Protein AF-A0A8B7Q971-F1 (afdb_monomer)

Mean predicted aligned error: 17.29 Å

Organism: Hipposideros armiger (NCBI:txid186990)

InterPro domains:
  IPR016095 Large ribosomal subunit protein uL1, 3-layer alpha/beta-sandwich domain [G3DSA:3.40.50.790] (151-232)
  IPR023674 Ribosomal protein uL1-like [SSF56808] (83-263)

Solvent-accessible surface area (backbone atoms only — not comparable to full-atom values): 18160 Å² total; per-residue (Å²): 142,80,89,81,81,83,83,82,81,81,83,79,82,80,78,88,72,90,72,87,76,86,74,94,67,92,71,81,90,67,82,87,71,82,78,78,78,71,83,79,79,83,74,84,84,79,84,85,83,84,91,82,85,91,80,91,75,92,74,80,77,67,66,67,67,56,56,53,59,54,55,75,68,57,75,74,69,48,87,72,80,76,93,53,98,79,69,66,74,86,40,36,72,83,84,84,69,56,71,69,59,45,52,53,48,53,53,51,46,36,64,75,69,70,51,66,59,74,40,73,40,71,44,67,42,58,60,90,67,84,50,85,73,93,52,76,70,79,61,74,67,85,88,83,82,59,90,61,72,74,91,87,66,84,76,40,31,32,39,35,37,83,50,74,68,57,34,54,54,39,47,75,72,64,39,71,39,62,35,42,71,74,51,53,52,38,45,74,71,63,77,50,85,59,77,44,52,46,67,43,80,87,43,49,76,78,46,54,80,48,45,78,78,43,56,88,61,44,70,62,99,68,69,76,48,95,67,62,67,46,77,43,77,53,39,43,60,71,52,54,69,67,51,42,50,52,24,47,49,52,52,53,52,56,57,58,69,72,55,61,92,88,60,77,89,84,64,78,120

pLDDT: mean 71.3, std 23.86, range [23.83, 95.25]

Nearest PDB structures (foldseek):
  7qi6-assembly1_z  TM=7.262E-01  e=1.073E-25  Homo sapiens
  8oiq-assembly1_Bj  TM=7.138E-01  e=1.561E-14  Sus scrofa
  8oir-assembly1_Bj  TM=7.128E-01  e=9.166E-14  Homo sapiens
  7p7t-assembly1_F  TM=8.093E-01  e=1.604E-09  Enterococcus faecalis
  3qoy-assembly1_A  TM=5.091E-01  e=3.138E-11  Aquifex aeolicus

Radius of gyration: 31.17 Å; Cα contacts (8 Å, |Δi|>4): 209; chains: 1; bounding box: 75×83×80 Å

Secondary structure (DSSP, 8-state):
------------------------------------------PPPPPPPP------------THHHHHHHHTT-PPPPPS--SSSS--TTTSPPPPPPHHHHHHHHHHHHHHTT--TTPEEEEEEE-----SSS-PPPPP------SS--TT----EEEE-S-HHHHHHHHHTT-SEEESHHHHHHHHTTS---SEEEE-TTTTTTTGGGHHHHGGGS--S-------EEEEEEEETTS-HHHHHHHHHHHHHHHHHT--TTS-PPPP-

Sequence (269 aa):
MVNMAAAVRCLGRVVIQHQRHSLSKITPFYPCSVCVQVPSRHFAAATKPAKRTKRDAKEKVSDEKKDDIEKIKSYPVMEGEPEDDVYLKRLYPRQIYEVEKAIHLLKKFQVLDFTNPKQGVYLDLTLDMVLGKKKKVEPFASVLSFPYPFASEINKVAVFTGNASEIKIAEENGAAFAGGTNLVQKILDDEIQPDFYVAVPEIMPELNPLKKKLKKRFPKLTRSKEEFFLETKIATLDMSSDQIAANLQAVISEVCRHRPLNLGKWFAG

Foldseek 3Di:
DDDDDDDDDDPDDDDPDPDPDDDDDDDDPDPDDPPPPDDDDDDDDDDDDDDDDDDDDDDDPPPVVVVVVVVVPDQAQDPDDDPDPDDDPVNHDDDDDDLLVVLVVVLVVCVVVVHDQQDFDK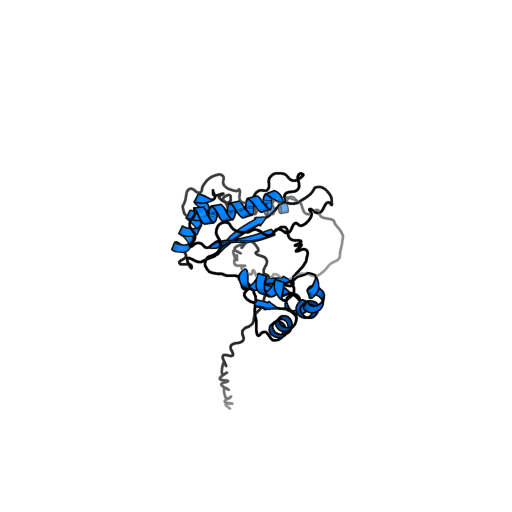AKFFFPPDDDPDDDQFFDDDDFDAPDDAPPDDFAEEEADPDPVVQVVCVVVPHNHYYHLVVLVCVVVVVDDGPAYHYDPVRVVSNVVCCVVCVLRDDDPDNGDSDSIDIDGQYTNNDDSVSSVRSVVRVVVVVVVSDDPPDDDGDGD

Structure (mmCIF, N/CA/C/O backbone):
data_AF-A0A8B7Q971-F1
#
_entry.id   AF-A0A8B7Q971-F1
#
loop_
_atom_site.group_PDB
_atom_site.id
_atom_site.type_symbol
_atom_site.label_atom_id
_atom_site.label_alt_id
_atom_site.label_comp_id
_atom_site.label_asym_id
_atom_site.label_entity_id
_atom_site.label_seq_id
_atom_site.pdbx_PDB_ins_code
_atom_site.Cartn_x
_atom_site.Cartn_y
_atom_site.Cartn_z
_atom_site.occupancy
_atom_site.B_iso_or_equiv
_atom_site.auth_seq_id
_atom_site.auth_comp_id
_atom_site.auth_asym_id
_atom_site.auth_atom_id
_atom_site.pdbx_PDB_model_num
ATOM 1 N N . MET A 1 1 ? -50.712 -39.451 -55.020 1.00 42.47 1 MET A N 1
ATOM 2 C CA . MET A 1 1 ? -49.384 -39.576 -54.380 1.00 42.47 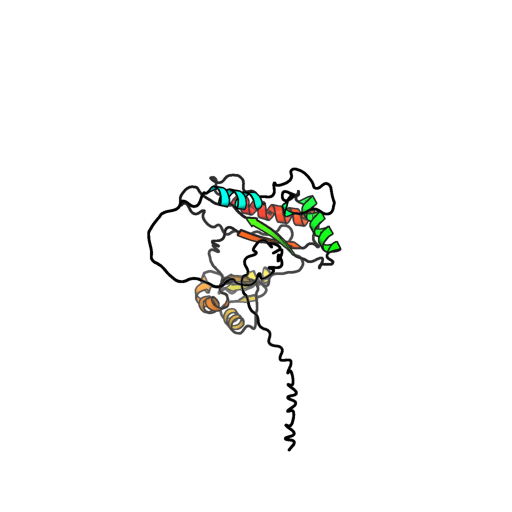1 MET A CA 1
ATOM 3 C C . MET A 1 1 ? -48.648 -38.260 -54.528 1.00 42.47 1 MET A C 1
ATOM 5 O O . MET A 1 1 ? -48.130 -38.048 -55.604 1.00 42.47 1 MET A O 1
ATOM 9 N N . VAL A 1 2 ? -48.644 -37.404 -53.502 1.00 31.98 2 VAL A N 1
ATOM 10 C CA . VAL A 1 2 ? -47.527 -36.524 -53.093 1.00 31.98 2 VAL A CA 1
ATOM 11 C C . VAL A 1 2 ? -47.909 -36.035 -51.687 1.00 31.98 2 VAL A C 1
ATOM 13 O O . VAL A 1 2 ? -48.833 -35.242 -51.544 1.00 31.98 2 VAL A O 1
ATOM 16 N N . ASN A 1 3 ? -47.253 -36.550 -50.645 1.00 29.94 3 ASN A N 1
ATOM 17 C CA . ASN A 1 3 ? -47.344 -35.980 -49.299 1.00 29.94 3 ASN A CA 1
ATOM 18 C C . ASN A 1 3 ? -46.397 -34.778 -49.242 1.00 29.94 3 ASN A C 1
ATOM 20 O O . ASN A 1 3 ? -45.181 -34.946 -49.305 1.00 29.94 3 ASN A O 1
ATOM 24 N N . MET A 1 4 ? -46.954 -33.572 -49.148 1.00 29.05 4 MET A N 1
ATOM 25 C CA . MET A 1 4 ? -46.201 -32.332 -48.978 1.00 29.05 4 MET A CA 1
ATOM 26 C C . MET A 1 4 ? -46.081 -32.051 -47.476 1.00 29.05 4 MET A C 1
ATOM 28 O O . MET A 1 4 ? -47.027 -31.597 -46.837 1.00 29.05 4 MET A O 1
ATOM 32 N N . ALA A 1 5 ? -44.937 -32.404 -46.891 1.00 34.78 5 ALA A N 1
ATOM 33 C CA . ALA A 1 5 ? -44.639 -32.129 -45.490 1.00 34.78 5 ALA A CA 1
ATOM 34 C C . ALA A 1 5 ? -44.275 -30.646 -45.311 1.00 34.78 5 ALA A C 1
ATOM 36 O O . ALA A 1 5 ? -43.368 -30.129 -45.965 1.00 34.78 5 ALA A O 1
ATOM 37 N N . ALA A 1 6 ? -45.002 -29.965 -44.427 1.00 35.00 6 ALA A N 1
ATOM 38 C CA . ALA A 1 6 ? -44.789 -28.569 -44.077 1.00 35.00 6 ALA A CA 1
ATOM 39 C C . ALA A 1 6 ? -43.489 -28.392 -43.273 1.00 35.00 6 ALA A C 1
ATOM 41 O O . ALA A 1 6 ? -43.297 -29.004 -42.223 1.00 35.00 6 ALA A O 1
ATOM 42 N N . ALA A 1 7 ? -42.603 -27.522 -43.758 1.00 33.09 7 ALA A N 1
ATOM 43 C CA . ALA A 1 7 ? -41.397 -27.107 -43.054 1.00 33.09 7 ALA A CA 1
ATOM 44 C C . ALA A 1 7 ? -41.756 -26.100 -41.947 1.00 33.09 7 ALA A C 1
ATOM 46 O O . ALA A 1 7 ? -42.104 -24.949 -42.218 1.00 33.09 7 ALA A O 1
ATOM 47 N N . VAL A 1 8 ? -41.662 -26.529 -40.689 1.00 33.38 8 VAL A N 1
ATOM 48 C CA . VAL A 1 8 ? -41.812 -25.659 -39.516 1.00 33.38 8 VAL A CA 1
ATOM 49 C C . VAL A 1 8 ? -40.555 -24.794 -39.378 1.00 33.38 8 VAL A C 1
ATOM 51 O O . VAL A 1 8 ? -39.475 -25.279 -39.049 1.00 33.38 8 VAL A O 1
ATOM 54 N N . ARG A 1 9 ? -40.697 -23.490 -39.639 1.00 34.00 9 ARG A N 1
ATOM 55 C CA . ARG A 1 9 ? -39.702 -22.463 -39.303 1.00 34.00 9 ARG A CA 1
ATOM 56 C C . ARG A 1 9 ? -39.816 -22.122 -37.817 1.00 34.00 9 ARG A C 1
ATOM 58 O O . ARG A 1 9 ? -40.703 -21.369 -37.429 1.00 34.00 9 ARG A O 1
ATOM 65 N N . CYS A 1 10 ? -38.892 -22.611 -36.997 1.00 33.12 10 CYS A N 1
ATOM 66 C CA . CYS A 1 10 ? -38.690 -22.074 -35.652 1.00 33.12 10 CYS A CA 1
ATOM 67 C C . CYS A 1 10 ? -37.719 -20.887 -35.722 1.00 33.12 10 CYS A C 1
ATOM 69 O O . CYS A 1 10 ? -36.503 -21.058 -35.731 1.00 33.12 10 CYS A O 1
ATOM 71 N N . LEU A 1 11 ? -38.268 -19.671 -35.777 1.00 37.66 11 LEU A N 1
ATOM 72 C CA . LEU A 1 11 ? -37.542 -18.438 -35.472 1.00 37.66 11 LEU A CA 1
ATOM 73 C C . LEU A 1 11 ? -37.336 -18.363 -33.953 1.00 37.66 11 LEU A C 1
ATOM 75 O O . LEU A 1 11 ? -38.225 -17.947 -33.211 1.00 37.66 11 LEU A O 1
ATOM 79 N N . GLY A 1 12 ? -36.166 -18.794 -33.485 1.00 29.36 12 GLY A N 1
ATOM 80 C CA . GLY A 1 12 ? -35.745 -18.602 -32.100 1.00 29.36 12 GLY A CA 1
ATOM 81 C C . GLY A 1 12 ? -35.313 -17.156 -31.867 1.00 29.36 12 GLY A C 1
ATOM 82 O O . GLY A 1 12 ? -34.247 -16.746 -32.319 1.00 29.36 12 GLY A O 1
ATOM 83 N N . ARG A 1 13 ? -36.139 -16.383 -31.154 1.00 34.66 13 ARG A N 1
ATOM 84 C CA . ARG A 1 13 ? -35.765 -15.081 -30.585 1.00 34.66 13 ARG A CA 1
ATOM 85 C C . ARG A 1 13 ? -34.611 -15.275 -29.597 1.00 34.66 13 ARG A C 1
ATOM 87 O O . ARG A 1 13 ? -34.791 -15.923 -28.570 1.00 34.66 13 ARG A O 1
ATOM 94 N N . VAL A 1 14 ? -33.454 -14.679 -29.873 1.00 31.47 14 VAL A N 1
ATOM 95 C CA . VAL A 1 14 ? -32.376 -14.542 -28.885 1.00 31.47 14 VAL A CA 1
ATOM 96 C C . VAL A 1 14 ? -32.679 -13.311 -28.034 1.00 31.47 14 VAL A C 1
ATOM 98 O O . VAL A 1 14 ? -32.553 -12.176 -28.485 1.00 31.47 14 VAL A O 1
ATOM 101 N N . VAL A 1 15 ? -33.125 -13.547 -26.802 1.00 33.38 15 VAL A N 1
ATOM 102 C CA . VAL A 1 15 ? -33.186 -12.534 -25.744 1.00 33.38 15 VAL A CA 1
ATOM 103 C C . VAL A 1 15 ? -31.761 -12.341 -25.228 1.00 33.38 15 VAL A C 1
ATOM 105 O O . VAL A 1 15 ? -31.177 -13.261 -24.659 1.00 33.38 15 VAL A O 1
ATOM 108 N N . ILE A 1 16 ? -31.184 -11.156 -25.436 1.00 36.66 16 ILE A N 1
ATOM 109 C CA . ILE A 1 16 ? -29.908 -10.769 -24.823 1.00 36.66 16 ILE A CA 1
ATOM 110 C C . ILE A 1 16 ? -30.194 -10.446 -23.355 1.00 36.66 16 ILE A C 1
ATOM 112 O O . ILE A 1 16 ? -30.542 -9.323 -22.997 1.00 36.66 16 ILE A O 1
ATOM 116 N N . GLN A 1 17 ? -30.085 -11.458 -22.499 1.00 32.94 17 GLN A N 1
ATOM 117 C CA . GLN A 1 17 ? -30.053 -11.276 -21.055 1.00 32.94 17 GLN A CA 1
ATOM 118 C C . GLN A 1 17 ? -28.588 -11.131 -20.636 1.00 32.94 17 GLN A C 1
ATOM 120 O O . GLN A 1 17 ? -27.822 -12.093 -20.650 1.00 32.94 17 GLN A O 1
ATOM 125 N N . HIS A 1 18 ? -28.190 -9.910 -20.274 1.00 36.53 18 HIS A N 1
ATOM 126 C CA . HIS A 1 18 ? -26.915 -9.634 -19.616 1.00 36.53 18 HIS A CA 1
ATOM 127 C C . HIS A 1 18 ? -26.865 -10.354 -18.258 1.00 36.53 18 HIS A C 1
ATOM 129 O O . HIS A 1 18 ? -27.254 -9.802 -17.230 1.00 36.53 18 HIS A O 1
ATOM 135 N N . GLN A 1 19 ? -26.367 -11.590 -18.241 1.00 31.34 19 GLN A N 1
ATOM 136 C CA . GLN A 1 19 ? -25.902 -12.243 -17.023 1.00 31.34 19 GLN A CA 1
ATOM 137 C C . GLN A 1 19 ? -24.401 -11.991 -16.865 1.00 31.34 19 GLN A C 1
ATOM 139 O O . GLN A 1 19 ? -23.568 -12.554 -17.573 1.00 31.34 19 GLN A O 1
ATOM 144 N N . ARG A 1 20 ? -24.062 -11.128 -15.902 1.00 36.56 20 ARG A N 1
ATOM 145 C CA . ARG A 1 20 ? -22.719 -11.040 -15.325 1.00 36.56 20 ARG A CA 1
ATOM 146 C C . ARG A 1 20 ? -22.441 -12.337 -14.568 1.00 36.56 20 ARG A C 1
ATOM 148 O O . ARG A 1 20 ? -22.818 -12.461 -13.407 1.00 36.56 20 ARG A O 1
ATOM 155 N N . HIS A 1 21 ? -21.771 -13.283 -15.214 1.00 32.59 21 HIS A N 1
ATOM 156 C CA . HIS A 1 21 ? -21.173 -14.419 -14.519 1.00 32.59 21 HIS A CA 1
ATOM 157 C C . HIS A 1 21 ? -19.766 -14.043 -14.081 1.00 32.59 21 HIS A C 1
ATOM 159 O O . HIS A 1 21 ? -18.822 -14.048 -14.868 1.00 32.59 21 HIS A O 1
ATOM 165 N N . SER A 1 22 ? -19.652 -13.687 -12.802 1.00 37.97 22 SER A N 1
ATOM 166 C CA . SER A 1 22 ? -18.383 -13.755 -12.099 1.00 37.97 22 SER A CA 1
ATOM 167 C C . SER A 1 22 ? -18.043 -15.240 -11.936 1.00 37.97 22 SER A C 1
ATOM 169 O O . SER A 1 22 ? -18.802 -16.020 -11.365 1.00 37.97 22 SER A O 1
ATOM 171 N N . LEU A 1 23 ? -16.915 -15.655 -12.501 1.00 35.97 23 LEU A N 1
ATOM 172 C CA . LEU A 1 23 ? -16.306 -16.941 -12.200 1.00 35.97 23 LEU A CA 1
ATOM 173 C C . LEU A 1 23 ? -14.833 -16.688 -11.921 1.00 35.97 23 LEU A C 1
ATOM 175 O O . LEU A 1 23 ? -13.990 -16.675 -12.814 1.00 35.97 23 LEU A O 1
ATOM 179 N N . SER A 1 24 ? -14.543 -16.487 -10.637 1.00 38.03 24 SER A N 1
ATOM 180 C CA . SER A 1 24 ? -13.220 -16.699 -10.079 1.00 38.03 24 SER A CA 1
ATOM 181 C C . SER A 1 24 ? -12.866 -18.175 -10.254 1.00 38.03 24 SER A C 1
ATOM 183 O O . SER A 1 24 ? -13.374 -19.040 -9.534 1.00 38.03 24 SER A O 1
ATOM 185 N N . LYS A 1 25 ? -11.995 -18.473 -11.211 1.00 31.00 25 LYS A N 1
ATOM 186 C CA . LYS A 1 25 ? -11.220 -19.709 -11.210 1.00 31.00 25 LYS A CA 1
ATOM 187 C C . LYS A 1 25 ? -9.759 -19.330 -11.357 1.00 31.00 25 LYS A C 1
ATOM 189 O O . LYS A 1 25 ? -9.343 -18.770 -12.360 1.00 31.00 25 LYS A O 1
ATOM 194 N N . ILE A 1 26 ? -9.029 -19.622 -10.292 1.00 31.44 26 ILE A N 1
ATOM 195 C CA . ILE A 1 26 ? -7.578 -19.631 -10.209 1.00 31.44 26 ILE A CA 1
ATOM 196 C C . ILE A 1 26 ? -7.069 -20.531 -11.340 1.00 31.44 26 ILE A C 1
ATOM 198 O O . ILE A 1 26 ? -7.230 -21.750 -11.288 1.00 31.44 26 ILE A O 1
ATOM 202 N N . THR A 1 27 ? -6.507 -19.931 -12.382 1.00 26.12 27 THR A N 1
ATOM 203 C CA . THR A 1 27 ? -5.681 -20.625 -13.371 1.00 26.12 27 THR A CA 1
ATOM 204 C C . THR A 1 27 ? -4.234 -20.584 -12.890 1.00 26.12 27 THR A C 1
ATOM 206 O O . THR A 1 27 ? -3.704 -19.487 -12.708 1.00 26.12 27 THR A O 1
ATOM 209 N N . PRO A 1 28 ? -3.563 -21.732 -12.699 1.00 32.78 28 PRO A N 1
ATOM 210 C CA . PRO A 1 28 ? -2.114 -21.749 -12.591 1.00 32.78 28 PRO A CA 1
ATOM 211 C C . PRO A 1 28 ? -1.554 -21.289 -13.938 1.00 32.78 28 PRO A C 1
ATOM 213 O O . PRO A 1 28 ? -1.939 -21.822 -14.981 1.00 32.78 28 PRO A O 1
ATOM 216 N N . PHE A 1 29 ? -0.655 -20.307 -13.930 1.00 28.62 29 PHE A N 1
ATOM 217 C CA . PHE A 1 29 ? 0.164 -19.999 -15.097 1.00 28.62 29 PHE A CA 1
ATOM 218 C C . PHE A 1 29 ? 1.070 -21.206 -15.385 1.00 28.62 29 PHE A C 1
ATOM 220 O O . PHE A 1 29 ? 2.139 -21.359 -14.802 1.00 28.62 29 PHE A O 1
ATOM 227 N N . TYR A 1 30 ? 0.614 -22.092 -16.270 1.00 34.09 30 TYR A N 1
ATOM 228 C CA . TYR A 1 30 ? 1.459 -23.080 -16.930 1.00 34.09 30 TYR A CA 1
ATOM 229 C C . TYR A 1 30 ? 2.271 -22.394 -18.040 1.00 34.09 30 TYR A C 1
ATOM 231 O O . TYR A 1 30 ? 1.782 -21.448 -18.668 1.00 34.09 30 TYR A O 1
ATOM 239 N N . PRO A 1 31 ? 3.499 -22.857 -18.331 1.00 35.69 31 PRO A N 1
ATOM 240 C CA . PRO A 1 31 ? 4.270 -22.337 -19.445 1.00 35.69 31 PRO A CA 1
ATOM 241 C C . PRO A 1 31 ? 3.540 -22.686 -20.742 1.00 35.69 31 PRO A C 1
ATOM 243 O O . PRO A 1 31 ? 3.205 -23.840 -20.994 1.00 35.69 31 PRO A O 1
ATOM 246 N N . CYS A 1 32 ? 3.295 -21.673 -21.568 1.00 28.64 32 CYS A N 1
ATOM 247 C CA . CYS A 1 32 ? 2.699 -21.829 -22.886 1.00 28.64 32 CYS A CA 1
ATOM 248 C C . CYS A 1 32 ? 3.621 -22.720 -23.744 1.00 28.64 32 CYS A C 1
ATOM 250 O O . CYS A 1 32 ? 4.657 -22.253 -24.237 1.00 28.64 32 CYS A O 1
ATOM 252 N N . SER A 1 33 ? 3.308 -24.013 -23.857 1.00 37.09 33 SER A N 1
ATOM 253 C CA . SER A 1 33 ? 3.834 -24.874 -24.908 1.00 37.09 33 SER A CA 1
ATOM 254 C C . SER A 1 33 ? 2.943 -24.676 -26.127 1.00 37.09 33 SER A C 1
ATOM 256 O O . SER A 1 33 ? 1.738 -24.922 -26.104 1.00 37.09 33 SER A O 1
ATOM 258 N N . VAL A 1 34 ? 3.536 -24.175 -27.205 1.00 32.66 34 VAL A N 1
ATOM 259 C CA . VAL A 1 34 ? 2.902 -24.204 -28.518 1.00 32.66 34 VAL A CA 1
ATOM 260 C C . VAL A 1 34 ? 2.749 -25.680 -28.873 1.00 32.66 34 VAL A C 1
ATOM 262 O O . VAL A 1 34 ? 3.730 -26.360 -29.169 1.00 32.66 34 VAL A O 1
ATOM 265 N N . CYS A 1 35 ? 1.532 -26.211 -28.779 1.00 31.62 35 CYS A N 1
ATOM 266 C CA . CYS A 1 35 ? 1.218 -27.502 -29.371 1.00 31.62 35 CYS A CA 1
ATOM 267 C C . CYS A 1 35 ? 1.265 -27.320 -30.887 1.00 31.62 35 CYS A C 1
ATOM 269 O O . CYS A 1 35 ? 0.303 -26.851 -31.491 1.00 31.62 35 CYS A O 1
ATOM 271 N N . VAL A 1 36 ? 2.387 -27.687 -31.506 1.00 34.56 36 VAL A N 1
ATOM 272 C CA . VAL A 1 36 ? 2.416 -27.984 -32.938 1.00 34.56 36 VAL A CA 1
ATOM 273 C C . VAL A 1 36 ? 1.478 -29.175 -33.134 1.00 34.56 36 VAL A C 1
ATOM 275 O O . VAL A 1 36 ? 1.829 -30.313 -32.824 1.00 34.56 36 VAL A O 1
ATOM 278 N N . GLN A 1 37 ? 0.245 -28.917 -33.572 1.00 36.03 37 GLN A N 1
ATOM 279 C CA . GLN A 1 37 ? -0.656 -29.970 -34.024 1.00 36.03 37 GLN A CA 1
ATOM 280 C C . GLN A 1 37 ? -0.076 -30.548 -35.313 1.00 36.03 37 GLN A C 1
ATOM 282 O O . GLN A 1 37 ? -0.296 -30.034 -36.407 1.00 36.03 37 GLN A O 1
ATOM 287 N N . VAL A 1 38 ? 0.702 -31.619 -35.176 1.00 36.72 38 VAL A N 1
ATOM 288 C CA . VAL A 1 38 ? 1.065 -32.474 -36.305 1.00 36.72 38 VAL A CA 1
ATOM 289 C C . VAL A 1 38 ? -0.240 -33.082 -36.840 1.00 36.72 38 VAL A C 1
ATOM 291 O O . VAL A 1 38 ? -0.959 -33.713 -36.060 1.00 36.72 38 VAL A O 1
ATOM 294 N N . PRO A 1 39 ? -0.593 -32.919 -38.128 1.00 34.09 39 PRO A N 1
ATOM 295 C CA . PRO A 1 39 ? -1.803 -33.525 -38.668 1.00 34.09 39 PRO A CA 1
ATOM 296 C C . PRO A 1 39 ? -1.660 -35.051 -38.639 1.00 34.09 39 PRO A C 1
ATOM 298 O O . PRO A 1 39 ? -0.862 -35.624 -39.384 1.00 34.09 39 PRO A O 1
ATOM 301 N N . SER A 1 40 ? -2.426 -35.733 -37.784 1.00 35.84 40 SER A N 1
ATOM 302 C CA . SER A 1 40 ? -2.486 -37.193 -37.790 1.00 35.84 40 SER A CA 1
ATOM 303 C C . SER A 1 40 ? -3.246 -37.653 -39.034 1.00 35.84 40 SER A C 1
ATOM 305 O O . SER A 1 40 ? -4.475 -37.595 -39.083 1.00 35.84 40 SER A O 1
ATOM 307 N N . ARG A 1 41 ? -2.533 -38.117 -40.063 1.00 45.31 41 ARG A N 1
ATOM 308 C CA . ARG A 1 41 ? -3.160 -38.884 -41.145 1.00 45.31 41 ARG A CA 1
ATOM 309 C C . ARG A 1 41 ? -3.620 -40.223 -40.564 1.00 45.31 41 ARG A C 1
ATOM 311 O O . ARG A 1 41 ? -2.799 -41.002 -40.086 1.00 45.31 41 ARG A O 1
ATOM 318 N N . HIS A 1 42 ? -4.923 -40.486 -40.582 1.00 38.38 42 HIS A N 1
ATOM 319 C CA . HIS A 1 42 ? -5.468 -41.788 -40.206 1.00 38.38 42 HIS A CA 1
ATOM 320 C C . HIS A 1 42 ? -5.139 -42.805 -41.305 1.00 38.38 42 HIS A C 1
ATOM 322 O O . HIS A 1 42 ? -5.676 -42.726 -42.407 1.00 38.38 42 HIS A O 1
ATOM 328 N N . PHE A 1 43 ? -4.253 -43.758 -41.016 1.00 43.00 43 PHE A N 1
ATOM 329 C CA . PHE A 1 43 ? -4.108 -44.956 -41.842 1.00 43.00 43 PHE A CA 1
ATOM 330 C C . PHE A 1 43 ? -5.225 -45.951 -41.503 1.00 43.00 43 PHE A C 1
ATOM 332 O O . PHE A 1 43 ? -5.618 -46.091 -40.343 1.00 43.00 43 PHE A O 1
ATOM 339 N N . ALA A 1 44 ? -5.757 -46.613 -42.532 1.00 40.62 44 ALA A N 1
ATOM 340 C CA . ALA A 1 44 ? -6.850 -47.572 -42.424 1.00 40.62 44 ALA A CA 1
ATOM 341 C C . ALA A 1 44 ? -6.487 -48.753 -41.503 1.00 40.62 44 ALA A C 1
ATOM 343 O O . ALA A 1 44 ? -5.392 -49.309 -41.577 1.00 40.62 44 ALA A O 1
ATOM 344 N N . ALA A 1 45 ? -7.422 -49.129 -40.628 1.00 39.00 45 ALA A N 1
ATOM 345 C CA . ALA A 1 45 ? -7.250 -50.198 -39.653 1.00 39.00 45 ALA A CA 1
ATOM 346 C C . ALA A 1 45 ? -7.246 -51.583 -40.324 1.00 39.00 45 ALA A C 1
ATOM 348 O O . ALA A 1 45 ? -8.228 -51.976 -40.952 1.00 39.00 45 ALA A O 1
ATOM 349 N N . ALA A 1 46 ? -6.162 -52.339 -40.138 1.00 41.38 46 ALA A N 1
ATOM 350 C CA . ALA A 1 46 ? -6.110 -53.763 -40.449 1.00 41.38 46 ALA A CA 1
ATOM 351 C C . ALA A 1 46 ? -6.809 -54.594 -39.354 1.00 41.38 46 ALA A C 1
ATOM 353 O O . ALA A 1 46 ? -6.746 -54.293 -38.159 1.00 41.38 46 ALA A O 1
ATOM 354 N N . THR A 1 47 ? -7.497 -55.639 -39.798 1.00 39.75 47 THR A N 1
ATOM 355 C CA . THR A 1 47 ? -8.358 -56.562 -39.052 1.00 39.75 47 THR A CA 1
ATOM 356 C C . THR A 1 47 ? -7.613 -57.293 -37.921 1.00 39.75 47 THR A C 1
ATOM 358 O O . THR A 1 47 ? -6.516 -57.810 -38.114 1.00 39.75 47 THR A O 1
ATOM 361 N N . LYS A 1 48 ? -8.221 -57.372 -36.726 1.00 41.03 48 LYS A N 1
ATOM 362 C CA . LYS A 1 48 ? -7.672 -58.076 -35.546 1.00 41.03 48 LYS A CA 1
ATOM 363 C C . LYS A 1 48 ? -7.711 -59.605 -35.713 1.00 41.03 48 LYS A C 1
ATOM 365 O O . LYS A 1 48 ? -8.770 -60.111 -36.084 1.00 41.03 48 LYS A O 1
ATOM 370 N N . PRO A 1 49 ? -6.691 -60.361 -35.258 1.00 34.06 49 PRO A N 1
ATOM 371 C CA . PRO A 1 49 ? -6.877 -61.740 -34.831 1.00 34.06 49 PRO A CA 1
ATOM 372 C C . PRO A 1 49 ? -6.981 -61.862 -33.300 1.00 34.06 49 PRO A C 1
ATOM 374 O O . PRO A 1 49 ? -6.606 -60.977 -32.528 1.00 34.06 49 PRO A O 1
ATOM 377 N N . ALA A 1 50 ? -7.573 -62.975 -32.879 1.00 34.69 50 ALA A N 1
ATOM 378 C CA . ALA A 1 50 ? -8.112 -63.226 -31.554 1.00 34.69 50 ALA A CA 1
ATOM 379 C C . ALA A 1 50 ? -7.088 -63.650 -30.476 1.00 34.69 50 ALA A C 1
ATOM 381 O O . ALA A 1 50 ? -6.137 -64.385 -30.712 1.00 34.69 50 ALA A O 1
ATOM 382 N N . LYS A 1 51 ? -7.403 -63.199 -29.256 1.00 38.03 51 LYS A N 1
ATOM 383 C CA . LYS A 1 51 ? -7.105 -63.681 -27.890 1.00 38.03 51 LYS A CA 1
ATOM 384 C C . LYS A 1 51 ? -6.325 -65.011 -27.736 1.00 38.03 51 LYS A C 1
ATOM 386 O O . LYS A 1 51 ? -6.900 -66.066 -27.988 1.00 38.03 51 LYS A O 1
ATOM 391 N N . ARG A 1 52 ? -5.140 -64.977 -27.091 1.00 28.92 52 ARG A N 1
ATOM 392 C CA . ARG A 1 52 ? -4.639 -66.035 -26.171 1.00 28.92 52 ARG A CA 1
ATOM 393 C C . ARG A 1 52 ? -3.711 -65.493 -25.055 1.00 28.92 52 ARG A C 1
ATOM 395 O O . ARG A 1 52 ? -2.709 -64.856 -25.328 1.00 28.92 52 ARG A O 1
ATOM 402 N N . THR A 1 53 ? -4.148 -65.759 -23.817 1.00 28.98 53 THR A N 1
ATOM 403 C CA . THR A 1 53 ? -3.471 -66.060 -22.525 1.00 28.98 53 THR A CA 1
ATOM 404 C C . THR A 1 53 ? -2.105 -65.479 -22.099 1.00 28.98 53 THR A C 1
ATOM 406 O O . THR A 1 53 ? -1.118 -65.527 -22.819 1.00 28.98 53 THR A O 1
ATOM 409 N N . LYS A 1 54 ? -2.084 -65.068 -20.814 1.00 38.38 54 LYS A N 1
ATOM 410 C CA . LYS A 1 54 ? -0.989 -64.549 -19.966 1.00 38.38 54 LYS A CA 1
ATOM 411 C C . LYS A 1 54 ? 0.292 -65.401 -19.940 1.00 38.38 54 LYS A C 1
ATOM 413 O O . LYS A 1 54 ? 0.198 -66.619 -19.795 1.00 38.38 54 LYS A O 1
ATOM 418 N N . ARG A 1 55 ? 1.448 -64.729 -19.852 1.00 23.83 55 ARG A N 1
ATOM 419 C CA . ARG A 1 55 ? 2.601 -65.119 -19.015 1.00 23.83 55 ARG A CA 1
ATOM 420 C C . ARG A 1 55 ? 3.486 -63.907 -18.715 1.00 23.83 55 ARG A C 1
ATOM 422 O O . ARG A 1 55 ? 3.717 -63.075 -19.585 1.00 23.83 55 ARG A O 1
ATOM 429 N N . ASP A 1 56 ? 3.913 -63.830 -17.464 1.00 31.53 56 ASP A N 1
ATOM 430 C CA . ASP A 1 56 ? 4.767 -62.803 -16.882 1.00 31.53 56 ASP A CA 1
ATOM 431 C C . ASP A 1 56 ? 6.150 -62.741 -17.544 1.00 31.53 56 ASP A C 1
ATOM 433 O O . ASP A 1 56 ? 6.815 -63.764 -17.696 1.00 31.53 56 ASP A O 1
ATOM 437 N N . ALA A 1 57 ? 6.611 -61.532 -17.868 1.00 28.73 57 ALA A N 1
ATOM 438 C CA . ALA A 1 57 ? 8.028 -61.210 -17.991 1.00 28.73 57 ALA A CA 1
ATOM 439 C C . ALA A 1 57 ? 8.218 -59.707 -17.754 1.00 28.73 57 ALA A C 1
ATOM 441 O O . ALA A 1 57 ? 7.660 -58.855 -18.441 1.00 28.73 57 ALA A O 1
ATOM 442 N N . LYS A 1 58 ? 8.984 -59.404 -16.711 1.00 38.09 58 LYS A N 1
ATOM 443 C CA . LYS A 1 58 ? 9.374 -58.073 -16.257 1.00 38.09 58 LYS A CA 1
ATOM 444 C C . LYS A 1 58 ? 10.400 -57.517 -17.249 1.00 38.09 58 LYS A C 1
ATOM 446 O O . LYS A 1 58 ? 11.594 -57.743 -17.082 1.00 38.09 58 LYS A O 1
ATOM 451 N N . GLU A 1 59 ? 9.941 -56.842 -18.297 1.00 30.05 59 GLU A N 1
ATOM 452 C CA . GLU A 1 59 ? 10.825 -56.155 -19.239 1.00 30.05 59 GLU A CA 1
ATOM 453 C C . GLU A 1 59 ? 11.167 -54.768 -18.682 1.00 30.05 59 GLU A C 1
ATOM 455 O O . GLU A 1 59 ? 10.299 -53.919 -18.463 1.00 30.05 59 GLU A O 1
ATOM 460 N N . LYS A 1 60 ? 12.451 -54.575 -18.366 1.00 34.03 60 LYS A N 1
ATOM 461 C CA . LYS A 1 60 ? 13.022 -53.279 -18.008 1.00 34.03 60 LYS A CA 1
ATOM 462 C C . LYS A 1 60 ? 12.822 -52.337 -19.194 1.00 34.03 60 LYS A C 1
ATOM 464 O O . LYS A 1 60 ? 13.472 -52.497 -20.221 1.00 34.03 60 LYS A O 1
ATOM 469 N N . VAL A 1 61 ? 11.951 -51.346 -19.037 1.00 31.19 61 VAL A N 1
ATOM 470 C CA . VAL A 1 61 ? 11.963 -50.160 -19.895 1.00 31.19 61 VAL A CA 1
ATOM 471 C C . VAL A 1 61 ? 13.326 -49.499 -19.696 1.00 31.19 61 VAL A C 1
ATOM 473 O O . VAL A 1 61 ? 13.643 -49.075 -18.589 1.00 31.19 61 VAL A O 1
ATOM 476 N N . SER A 1 62 ? 14.140 -49.494 -20.746 1.00 40.53 62 SER A N 1
ATOM 477 C CA . SER A 1 62 ? 15.430 -48.809 -20.817 1.00 40.53 62 SER A CA 1
ATOM 478 C C . SER A 1 62 ? 15.263 -47.330 -20.451 1.00 40.53 62 SER A C 1
ATOM 480 O O . SER A 1 62 ? 14.500 -46.622 -21.118 1.00 40.53 62 SER A O 1
ATOM 482 N N . ASP A 1 63 ? 15.980 -46.875 -19.422 1.00 49.09 63 ASP A N 1
ATOM 483 C CA . ASP A 1 63 ? 16.021 -45.472 -18.976 1.00 49.09 63 ASP A CA 1
ATOM 484 C C . ASP A 1 63 ? 16.490 -44.503 -20.082 1.00 49.09 63 ASP A C 1
ATOM 486 O O . ASP A 1 63 ? 16.087 -43.345 -20.092 1.00 49.09 63 ASP A O 1
ATOM 490 N N . GLU A 1 64 ? 17.195 -45.002 -21.104 1.00 47.44 64 GLU A N 1
ATOM 491 C CA . GLU A 1 64 ? 17.738 -44.212 -22.222 1.00 47.44 64 GLU A CA 1
ATOM 492 C C . GLU A 1 64 ? 16.690 -43.337 -22.938 1.00 47.44 64 GLU A C 1
ATOM 494 O O . GLU A 1 64 ? 16.952 -42.184 -23.267 1.00 47.44 64 GLU A O 1
ATOM 499 N N . LYS A 1 65 ? 15.454 -43.828 -23.127 1.00 47.50 65 LYS A N 1
ATOM 500 C CA . LYS A 1 65 ? 14.416 -43.069 -23.857 1.00 47.50 65 LYS A CA 1
ATOM 501 C C . LYS A 1 65 ? 13.792 -41.933 -23.045 1.00 47.50 65 LYS A C 1
ATOM 503 O O . LYS A 1 65 ? 13.165 -41.054 -23.636 1.00 47.50 65 LYS A O 1
ATOM 508 N N . LYS A 1 66 ? 13.888 -41.960 -21.712 1.00 45.59 66 LYS A N 1
ATOM 509 C CA . LYS A 1 66 ? 13.394 -40.861 -20.865 1.00 45.59 66 LYS A CA 1
ATOM 510 C C . LYS A 1 66 ? 14.405 -39.722 -20.831 1.00 45.59 66 LYS A C 1
ATOM 512 O O . LYS A 1 66 ? 14.002 -38.574 -21.004 1.00 45.59 66 LYS A O 1
ATOM 517 N N . ASP A 1 67 ? 15.688 -40.060 -20.742 1.00 50.41 67 ASP A N 1
ATOM 518 C CA . ASP A 1 67 ? 16.795 -39.100 -20.744 1.00 50.41 67 ASP A CA 1
ATOM 519 C C . ASP A 1 67 ? 16.848 -38.283 -22.046 1.00 50.41 67 ASP A C 1
ATOM 521 O O . ASP A 1 67 ? 17.096 -37.075 -22.022 1.00 50.41 67 ASP A O 1
ATOM 525 N N . ASP A 1 68 ? 16.533 -38.905 -23.186 1.00 53.47 68 ASP A N 1
ATOM 526 C CA . ASP A 1 68 ? 16.482 -38.214 -24.479 1.00 53.47 68 ASP A CA 1
ATOM 527 C C . ASP A 1 68 ? 15.306 -37.226 -24.574 1.00 53.47 68 ASP A C 1
ATOM 529 O O . ASP A 1 68 ? 15.457 -36.120 -25.091 1.00 53.47 68 ASP A O 1
ATOM 533 N N . ILE A 1 69 ? 14.132 -37.568 -24.027 1.00 53.62 69 ILE A N 1
ATOM 534 C CA . ILE A 1 69 ? 12.963 -36.667 -23.997 1.00 53.62 69 ILE A CA 1
ATOM 535 C C . ILE A 1 69 ? 13.198 -35.490 -23.039 1.00 53.62 69 ILE A C 1
ATOM 537 O O . ILE A 1 69 ? 12.703 -34.386 -23.288 1.00 53.62 69 ILE A O 1
ATOM 541 N N . GLU A 1 70 ? 13.937 -35.707 -21.952 1.00 56.25 70 GLU A N 1
ATOM 542 C CA . GLU A 1 70 ? 14.338 -34.651 -21.018 1.00 56.25 70 GLU A CA 1
ATOM 543 C C . GLU A 1 70 ? 15.397 -33.723 -21.635 1.00 56.25 70 GLU A C 1
ATOM 545 O O . GLU A 1 70 ? 15.238 -32.501 -21.559 1.00 56.25 70 GLU A O 1
ATOM 550 N N . LYS A 1 71 ? 16.381 -34.264 -22.372 1.00 54.50 71 LYS A N 1
ATOM 551 C CA . LYS A 1 71 ? 17.359 -33.479 -23.155 1.00 54.50 71 LYS A CA 1
ATOM 552 C C . LYS A 1 71 ? 16.726 -32.638 -24.264 1.00 54.50 71 LYS A C 1
ATOM 554 O O . LYS A 1 71 ? 17.158 -31.513 -24.494 1.00 54.50 71 LYS A O 1
ATOM 559 N N . ILE A 1 72 ? 15.680 -33.136 -24.929 1.00 55.16 72 ILE A N 1
ATOM 560 C CA . ILE A 1 72 ? 14.967 -32.400 -25.995 1.00 55.16 72 ILE A CA 1
ATOM 561 C C . ILE A 1 72 ? 14.195 -31.178 -25.443 1.00 55.16 72 ILE A C 1
ATOM 563 O O . ILE A 1 72 ? 13.812 -30.291 -26.204 1.00 55.16 72 ILE A O 1
ATOM 567 N N . LYS A 1 73 ? 13.980 -31.082 -24.122 1.00 54.12 73 LYS A N 1
ATOM 568 C CA . LYS A 1 73 ? 13.246 -29.969 -23.486 1.00 54.12 73 LYS A CA 1
ATOM 569 C C . LYS A 1 73 ? 14.134 -28.901 -22.849 1.00 54.12 73 LYS A C 1
ATOM 571 O O . LYS A 1 73 ? 13.620 -27.833 -22.512 1.00 54.12 73 LYS A O 1
ATOM 576 N N . SER A 1 74 ? 15.428 -29.154 -22.678 1.00 56.75 74 SER A N 1
ATOM 577 C CA . SER A 1 74 ? 16.365 -28.181 -22.117 1.00 56.75 74 SER A CA 1
ATOM 578 C C . SER A 1 74 ? 17.095 -27.453 -23.243 1.00 56.75 74 SER A C 1
ATOM 580 O O . SER A 1 74 ? 18.175 -27.866 -23.661 1.00 56.75 74 SER A O 1
ATOM 582 N N . TYR A 1 75 ? 16.506 -26.372 -23.759 1.00 61.41 75 TYR A N 1
ATOM 583 C CA . TYR A 1 75 ? 17.274 -25.435 -24.578 1.00 61.41 75 TYR A CA 1
ATOM 584 C C . TYR A 1 75 ? 18.434 -24.885 -23.731 1.00 61.41 75 TYR A C 1
ATOM 586 O O . TYR A 1 75 ? 18.184 -24.484 -22.589 1.00 61.41 75 TYR A O 1
ATOM 594 N N . PRO A 1 76 ? 19.678 -24.874 -24.241 1.00 68.12 76 PRO A N 1
ATOM 595 C CA . PRO A 1 76 ? 20.774 -24.221 -23.543 1.00 68.12 76 PRO A CA 1
ATOM 596 C C . PRO A 1 76 ? 20.442 -22.733 -23.404 1.00 68.12 76 PRO A C 1
ATOM 598 O O . PRO A 1 76 ? 20.016 -22.091 -24.365 1.00 68.12 76 PRO A O 1
ATOM 601 N N . VAL A 1 77 ? 20.583 -22.204 -22.189 1.00 73.69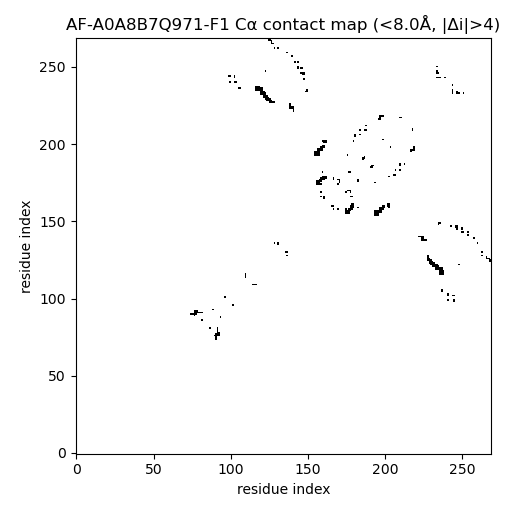 77 VAL A N 1
ATOM 602 C CA . VAL A 1 77 ? 20.487 -20.761 -21.952 1.00 73.69 77 VAL A CA 1
ATOM 603 C C . VAL A 1 77 ? 21.692 -20.124 -22.637 1.00 73.69 77 VAL A C 1
ATOM 605 O O . VAL A 1 77 ? 22.825 -20.506 -22.356 1.00 73.69 77 VAL A O 1
ATOM 608 N N . MET A 1 78 ? 21.442 -19.203 -23.562 1.00 77.69 78 MET A N 1
ATOM 609 C CA . MET A 1 78 ? 22.480 -18.480 -24.288 1.00 77.69 78 MET A CA 1
ATOM 610 C C . MET A 1 78 ? 23.197 -17.528 -23.325 1.00 77.69 78 MET A C 1
ATOM 612 O O . MET A 1 78 ? 22.557 -16.827 -22.538 1.00 77.69 78 MET A O 1
ATOM 616 N N . GLU A 1 79 ? 24.527 -17.514 -23.377 1.00 71.56 79 GLU A N 1
ATOM 617 C CA . GLU A 1 79 ? 25.357 -16.600 -22.594 1.00 71.56 79 GLU A CA 1
ATOM 618 C C . GLU A 1 79 ? 25.468 -15.253 -23.327 1.00 71.56 79 GLU A C 1
ATOM 620 O O . GLU A 1 79 ? 25.849 -15.217 -24.494 1.00 71.56 79 GLU A O 1
ATOM 625 N N . GLY A 1 80 ? 25.142 -14.146 -22.651 1.00 75.38 80 GLY A N 1
ATOM 626 C CA . GLY A 1 80 ? 25.310 -12.785 -23.178 1.00 75.38 80 GLY A CA 1
ATOM 627 C C . GLY A 1 80 ? 24.013 -12.017 -23.451 1.00 75.38 80 GLY A C 1
ATOM 628 O O . GLY A 1 80 ? 22.908 -12.475 -23.149 1.00 75.38 80 GLY A O 1
ATOM 629 N N . GLU A 1 81 ? 24.170 -10.803 -23.980 1.00 78.94 81 GLU A N 1
ATOM 630 C CA . GLU A 1 81 ? 23.061 -9.981 -24.469 1.00 78.94 81 GLU A CA 1
ATOM 631 C C . GLU A 1 81 ? 22.634 -10.456 -25.870 1.00 78.94 81 GLU A C 1
ATOM 633 O O . GLU A 1 81 ? 23.469 -10.934 -26.639 1.00 78.94 81 GLU A O 1
ATOM 638 N N . PRO A 1 82 ? 21.338 -10.384 -26.204 1.00 84.56 82 PRO A N 1
ATOM 639 C CA . PRO A 1 82 ? 20.857 -10.746 -27.531 1.00 84.56 82 PRO A CA 1
ATOM 640 C C . PRO A 1 82 ? 21.426 -9.789 -28.585 1.00 84.56 82 PRO A C 1
ATOM 642 O O . PRO A 1 82 ? 21.437 -8.579 -28.381 1.00 84.56 82 PRO A O 1
ATOM 645 N N . GLU A 1 83 ? 21.879 -10.346 -29.708 1.00 80.62 83 GLU A N 1
ATOM 646 C CA . GLU A 1 83 ? 22.424 -9.569 -30.831 1.00 80.62 83 GLU A CA 1
ATOM 647 C C . GLU A 1 83 ? 21.334 -8.750 -31.539 1.00 80.62 83 GLU A C 1
ATOM 649 O O . GLU A 1 83 ? 21.579 -7.621 -31.956 1.00 80.62 83 GLU A O 1
ATOM 654 N N . ASP A 1 84 ? 20.124 -9.311 -31.626 1.00 83.12 84 ASP A N 1
ATOM 655 C CA . ASP A 1 84 ? 18.978 -8.711 -32.304 1.00 83.12 84 ASP A CA 1
ATOM 656 C C . ASP A 1 84 ? 17.977 -8.078 -31.325 1.00 83.12 84 ASP A C 1
ATOM 658 O O . ASP A 1 84 ? 17.751 -8.571 -30.216 1.00 83.12 84 ASP A O 1
ATOM 662 N N . ASP A 1 85 ? 17.255 -7.058 -31.804 1.00 82.62 85 ASP A N 1
ATOM 663 C CA . ASP A 1 85 ? 16.134 -6.427 -31.088 1.00 82.62 85 ASP A CA 1
ATOM 664 C C . ASP A 1 85 ? 14.997 -7.419 -30.778 1.00 82.62 85 ASP A C 1
ATOM 666 O O . ASP A 1 85 ? 14.266 -7.275 -29.792 1.00 82.62 85 ASP A O 1
ATOM 670 N N . VAL A 1 86 ? 14.831 -8.438 -31.628 1.00 84.12 86 VAL A N 1
ATOM 671 C CA . VAL A 1 86 ? 13.781 -9.454 -31.515 1.00 84.12 86 VAL A CA 1
ATOM 672 C C . VAL A 1 86 ? 14.413 -10.803 -31.202 1.00 84.12 86 VAL A C 1
ATOM 674 O O . VAL A 1 86 ? 14.922 -11.492 -32.078 1.00 84.12 86 VAL A O 1
ATOM 677 N N . TYR A 1 87 ? 14.308 -11.219 -29.944 1.00 85.56 87 TYR A N 1
ATOM 678 C CA . TYR A 1 87 ? 14.857 -12.482 -29.464 1.00 85.56 87 TYR A CA 1
ATOM 679 C C . TYR A 1 87 ? 13.853 -13.241 -28.593 1.00 85.56 87 TYR A C 1
ATOM 681 O O . TYR A 1 87 ? 12.919 -12.691 -28.000 1.00 85.56 87 TYR A O 1
ATOM 689 N N . LEU A 1 88 ? 14.049 -14.555 -28.484 1.00 85.06 88 LEU A N 1
ATOM 690 C CA . LEU A 1 88 ? 13.222 -15.388 -27.620 1.00 85.06 88 LEU A CA 1
ATOM 691 C C . LEU A 1 88 ? 13.649 -15.209 -26.162 1.00 85.06 88 LEU A C 1
ATOM 693 O O . LEU A 1 88 ? 14.624 -15.806 -25.715 1.00 85.06 88 LEU A O 1
ATOM 697 N N . LYS A 1 89 ? 12.850 -14.471 -25.383 1.00 83.38 89 LYS A N 1
ATOM 698 C CA . LYS A 1 89 ? 13.077 -14.216 -23.945 1.00 83.38 89 LYS A CA 1
ATOM 699 C C . LYS A 1 89 ? 13.354 -15.473 -23.098 1.00 83.38 89 LYS A C 1
ATOM 701 O O . LYS A 1 89 ? 13.952 -15.366 -22.040 1.00 83.38 89 LYS A O 1
ATOM 706 N N . ARG A 1 90 ? 12.907 -16.661 -23.530 1.00 84.69 90 ARG A N 1
ATOM 707 C CA . ARG A 1 90 ? 13.153 -17.940 -22.830 1.00 84.69 90 ARG A CA 1
ATOM 708 C C . ARG A 1 90 ? 14.587 -18.454 -22.969 1.00 84.69 90 ARG A C 1
ATOM 710 O O . ARG A 1 90 ? 15.003 -19.240 -22.128 1.00 84.69 90 ARG A O 1
ATOM 717 N N . LEU A 1 91 ? 15.284 -18.070 -24.038 1.00 85.06 91 LEU A N 1
ATOM 718 C CA . LEU A 1 91 ? 16.634 -18.546 -24.345 1.00 85.06 91 LEU A CA 1
ATOM 719 C C . LEU A 1 91 ? 17.718 -17.730 -23.643 1.00 85.06 91 LEU A C 1
ATOM 721 O O . LEU A 1 91 ? 18.844 -18.192 -23.558 1.00 85.06 91 LEU A O 1
ATOM 725 N N . TYR A 1 92 ? 17.383 -16.550 -23.127 1.00 83.50 92 TYR A N 1
ATOM 726 C CA . TYR A 1 92 ? 18.327 -15.651 -22.476 1.00 83.50 92 TYR A CA 1
ATOM 727 C C . TYR A 1 92 ? 18.026 -15.548 -20.979 1.00 83.50 92 TYR A C 1
ATOM 729 O O . TYR A 1 92 ? 16.860 -15.661 -20.573 1.00 83.50 92 TYR A O 1
ATOM 737 N N . PRO A 1 93 ? 19.049 -15.323 -20.137 1.00 82.50 93 PRO A N 1
ATOM 738 C CA . PRO A 1 93 ? 18.832 -15.051 -18.726 1.00 82.50 93 PRO A CA 1
ATOM 739 C C . PRO A 1 93 ? 17.986 -13.783 -18.547 1.00 82.50 93 PRO A C 1
ATOM 741 O O . PRO A 1 93 ? 17.997 -12.869 -19.375 1.00 82.50 93 PRO A O 1
ATOM 744 N N . ARG A 1 94 ? 17.232 -13.713 -17.444 1.00 81.19 94 ARG A N 1
ATOM 745 C CA . ARG A 1 94 ? 16.492 -12.493 -17.102 1.00 81.19 94 ARG A CA 1
ATOM 746 C C . ARG A 1 94 ? 17.489 -11.358 -16.889 1.00 81.19 94 ARG A C 1
ATOM 748 O O . ARG A 1 94 ? 18.401 -11.490 -16.079 1.00 81.19 94 ARG A O 1
ATOM 755 N N . GLN A 1 95 ? 17.289 -10.254 -17.603 1.00 84.12 95 GLN A N 1
ATOM 756 C CA . GLN A 1 95 ? 18.102 -9.060 -17.418 1.00 84.12 95 GLN A CA 1
ATOM 757 C C . GLN A 1 95 ? 17.857 -8.489 -16.020 1.00 84.12 95 GLN A C 1
ATOM 759 O O . GLN A 1 95 ? 16.711 -8.305 -15.606 1.00 84.12 95 GLN A O 1
ATOM 764 N N . ILE A 1 96 ? 18.947 -8.232 -15.302 1.00 89.00 96 ILE A N 1
ATOM 765 C CA . ILE A 1 96 ? 18.931 -7.595 -13.988 1.00 89.00 96 ILE A CA 1
ATOM 766 C C . ILE A 1 96 ? 19.228 -6.119 -14.219 1.00 89.00 96 ILE A C 1
ATOM 768 O O . ILE A 1 96 ? 20.277 -5.770 -14.757 1.00 89.00 96 ILE A O 1
ATOM 772 N N . TYR A 1 97 ? 18.301 -5.256 -13.821 1.00 91.94 97 TYR A N 1
ATOM 773 C CA . TYR A 1 97 ? 18.470 -3.815 -13.946 1.00 91.94 97 TYR A CA 1
ATOM 774 C C . TYR A 1 97 ? 18.817 -3.188 -12.605 1.00 91.94 97 TYR A C 1
ATOM 776 O O . TYR A 1 97 ? 18.305 -3.577 -11.557 1.00 91.94 97 TYR A O 1
ATOM 784 N N . GLU A 1 98 ? 19.645 -2.153 -12.666 1.00 93.31 98 GLU A N 1
ATOM 785 C CA . GLU A 1 98 ? 19.767 -1.201 -11.573 1.00 93.31 98 GLU A CA 1
ATOM 786 C C . GLU A 1 98 ? 18.459 -0.420 -11.404 1.00 93.31 98 GLU A C 1
ATOM 788 O O . GLU A 1 98 ? 17.729 -0.196 -12.373 1.00 93.31 98 GLU A O 1
ATOM 793 N N . VAL A 1 99 ? 18.174 0.008 -10.173 1.00 92.62 99 VAL A N 1
ATOM 794 C CA . VAL A 1 99 ? 16.913 0.664 -9.794 1.00 92.62 99 VAL A CA 1
ATOM 795 C C . VAL A 1 99 ? 16.586 1.841 -10.716 1.00 92.62 99 VAL A C 1
ATOM 797 O O . VAL A 1 99 ? 15.471 1.932 -11.227 1.00 92.62 99 VAL A O 1
ATOM 800 N N . GLU A 1 100 ? 17.561 2.706 -10.992 1.00 93.38 100 GLU A N 1
ATOM 801 C CA . GLU A 1 100 ? 17.378 3.890 -11.839 1.00 93.38 100 GLU A CA 1
ATOM 802 C C . GLU A 1 100 ? 16.976 3.518 -13.273 1.00 93.38 100 GLU A C 1
ATOM 804 O O . GLU A 1 100 ? 16.005 4.051 -13.821 1.00 93.38 100 GLU A O 1
ATOM 809 N N . LYS A 1 101 ? 17.680 2.540 -13.860 1.00 94.56 101 LYS A N 1
ATOM 810 C CA . LYS A 1 101 ? 17.397 2.027 -15.207 1.00 94.56 101 LYS A CA 1
ATOM 811 C C . LYS A 1 101 ? 16.025 1.359 -15.264 1.00 94.56 101 LYS A C 1
ATOM 813 O O . LYS A 1 101 ? 15.273 1.607 -16.205 1.00 94.56 101 LYS A O 1
ATOM 818 N N . ALA A 1 102 ? 15.674 0.566 -14.253 1.00 94.44 102 ALA A N 1
ATOM 819 C CA . ALA A 1 102 ? 14.365 -0.076 -14.153 1.00 94.44 102 ALA A CA 1
ATOM 820 C C . ALA A 1 102 ? 13.229 0.958 -14.113 1.00 94.44 102 ALA A C 1
ATOM 822 O O . ALA A 1 102 ? 12.263 0.833 -14.864 1.00 94.44 102 ALA A O 1
ATOM 823 N N . ILE A 1 103 ? 13.356 2.015 -13.305 1.00 94.44 103 ILE A N 1
ATOM 824 C CA . ILE A 1 103 ? 12.341 3.077 -13.220 1.00 94.44 103 ILE A CA 1
ATOM 825 C C . ILE A 1 103 ? 12.216 3.826 -14.552 1.00 94.44 103 ILE A C 1
ATOM 827 O O . ILE A 1 103 ? 11.102 4.105 -15.003 1.00 94.44 103 ILE A O 1
ATOM 831 N N . HIS A 1 104 ? 13.341 4.127 -15.206 1.00 94.94 104 HIS A N 1
ATOM 832 C CA . HIS A 1 104 ? 13.331 4.769 -16.519 1.00 94.94 104 HIS A CA 1
ATOM 833 C C . HIS A 1 104 ? 12.614 3.908 -17.571 1.00 94.94 104 HIS A C 1
ATOM 835 O O . HIS A 1 104 ? 11.768 4.416 -18.310 1.00 94.94 104 HIS A O 1
ATOM 841 N N . LEU A 1 105 ? 12.891 2.599 -17.597 1.00 94.12 105 LEU A N 1
ATOM 842 C CA . LEU A 1 105 ? 12.214 1.649 -18.482 1.00 94.12 105 LEU A CA 1
ATOM 843 C C . LEU A 1 105 ? 10.713 1.570 -18.193 1.00 94.12 105 LEU A C 1
ATOM 845 O O . LEU A 1 105 ? 9.923 1.635 -19.129 1.00 94.12 105 LEU A O 1
ATOM 849 N N . LEU A 1 106 ? 10.305 1.508 -16.922 1.00 93.38 106 LEU A N 1
ATOM 850 C CA . LEU A 1 106 ? 8.888 1.481 -16.540 1.00 93.38 106 LEU A CA 1
ATOM 851 C C . LEU A 1 106 ? 8.131 2.720 -17.038 1.00 93.38 106 LEU A C 1
ATOM 853 O O . LEU A 1 106 ? 7.047 2.591 -17.606 1.00 93.38 106 LEU A O 1
ATOM 857 N N . LYS A 1 107 ? 8.718 3.913 -16.888 1.00 93.44 107 LYS A N 1
ATOM 858 C CA . LYS A 1 107 ? 8.135 5.160 -17.412 1.00 93.44 107 LYS A CA 1
ATOM 859 C C . LYS A 1 107 ? 8.077 5.167 -18.939 1.00 93.44 107 LYS A C 1
ATOM 861 O O . LYS A 1 107 ? 7.082 5.594 -19.515 1.00 93.44 107 LYS A O 1
ATOM 866 N N . LYS A 1 108 ? 9.117 4.660 -19.605 1.00 94.50 108 LYS A N 1
ATOM 867 C CA . LYS A 1 108 ? 9.145 4.538 -21.068 1.00 94.50 108 LYS A CA 1
ATOM 868 C C . LYS A 1 108 ? 8.062 3.580 -21.575 1.00 94.50 108 LYS A C 1
ATOM 870 O O . LYS A 1 108 ? 7.356 3.926 -22.519 1.00 94.50 108 LYS A O 1
ATOM 875 N N . PHE A 1 109 ? 7.900 2.416 -20.945 1.00 93.38 109 PHE A N 1
ATOM 876 C CA . PHE A 1 109 ? 6.873 1.439 -21.316 1.00 93.38 109 PHE A CA 1
ATOM 877 C C . PHE A 1 109 ? 5.464 1.982 -21.112 1.00 93.38 109 PHE A C 1
ATOM 879 O O . PHE A 1 109 ? 4.633 1.805 -21.988 1.00 93.38 109 PHE A O 1
ATOM 886 N N . GLN A 1 110 ? 5.212 2.742 -20.045 1.00 93.69 110 GLN A N 1
ATOM 887 C CA . GLN A 1 110 ? 3.913 3.392 -19.838 1.00 93.69 110 GLN A CA 1
ATOM 888 C C . GLN A 1 110 ? 3.510 4.311 -21.004 1.00 93.69 110 GLN A C 1
ATOM 890 O O . GLN A 1 110 ? 2.345 4.324 -21.403 1.00 93.69 110 GLN A O 1
ATOM 895 N N . VAL A 1 111 ? 4.466 5.048 -21.581 1.00 93.38 111 VAL A N 1
ATOM 896 C CA . VAL A 1 111 ? 4.222 5.885 -22.768 1.00 93.38 111 VAL A CA 1
ATOM 897 C C . VAL A 1 111 ? 3.968 5.031 -24.012 1.00 93.38 111 VAL A C 1
ATOM 899 O O . VAL A 1 111 ? 3.046 5.326 -24.768 1.00 93.38 111 VAL A O 1
ATOM 902 N N . LEU A 1 112 ? 4.761 3.975 -24.218 1.00 93.81 112 LEU A N 1
ATOM 903 C CA . LEU A 1 112 ? 4.638 3.081 -25.377 1.00 93.81 112 LEU A CA 1
ATOM 904 C C . LEU A 1 112 ? 3.340 2.260 -25.361 1.00 93.81 112 LEU A C 1
ATOM 906 O O . LEU A 1 112 ? 2.732 2.054 -26.408 1.00 93.81 112 LEU A O 1
ATOM 910 N N . ASP A 1 113 ? 2.907 1.836 -24.177 1.00 92.69 113 ASP A N 1
ATOM 911 C CA . ASP A 1 113 ? 1.707 1.028 -23.960 1.00 92.69 113 ASP A CA 1
ATOM 912 C C . ASP A 1 113 ? 0.437 1.890 -23.822 1.00 92.69 113 ASP A C 1
ATOM 914 O O . ASP A 1 113 ? -0.660 1.358 -23.646 1.00 92.69 113 ASP A O 1
ATOM 918 N N . PHE A 1 114 ? 0.566 3.223 -23.896 1.00 92.31 114 PHE A N 1
ATOM 919 C CA . PHE A 1 114 ? -0.523 4.193 -23.728 1.00 92.31 114 PHE A CA 1
ATOM 920 C C . PHE A 1 114 ? -1.331 3.982 -22.431 1.00 92.31 114 PHE A C 1
ATOM 922 O O . PHE A 1 114 ? -2.553 4.167 -22.404 1.00 92.31 114 PHE A O 1
ATOM 929 N N . THR A 1 115 ? -0.665 3.590 -21.338 1.00 93.50 115 THR A N 1
ATOM 930 C CA . THR A 1 115 ? -1.322 3.354 -20.043 1.00 93.50 115 THR A CA 1
ATOM 931 C C . THR A 1 115 ? -1.430 4.633 -19.207 1.00 93.50 115 THR A C 1
ATOM 933 O O . THR A 1 115 ? -0.834 5.674 -19.498 1.00 93.50 115 THR A O 1
ATOM 936 N N . ASN A 1 116 ? -2.237 4.575 -18.143 1.00 90.75 116 ASN A N 1
ATOM 937 C CA . ASN A 1 116 ? -2.467 5.713 -17.255 1.00 90.75 116 ASN A CA 1
ATOM 938 C C . ASN A 1 116 ? -1.160 6.135 -16.545 1.00 90.75 116 ASN A C 1
ATOM 940 O O . ASN A 1 116 ? -0.554 5.296 -15.876 1.00 90.75 116 ASN A O 1
ATOM 944 N N . PRO A 1 117 ? -0.767 7.425 -16.578 1.00 87.62 117 PRO A N 1
ATOM 945 C CA . PRO A 1 117 ? 0.418 7.912 -15.862 1.00 87.62 117 PRO A CA 1
ATOM 946 C C . PRO A 1 117 ? 0.355 7.696 -14.344 1.00 87.62 117 PRO A C 1
ATOM 948 O O . PRO A 1 117 ? 1.387 7.593 -13.695 1.00 87.62 117 PRO A O 1
ATOM 951 N N . LYS A 1 118 ? -0.842 7.569 -13.761 1.00 89.31 118 LYS A N 1
ATOM 952 C CA . LYS A 1 118 ? -1.032 7.288 -12.325 1.00 89.31 118 LYS A CA 1
ATOM 953 C C . LYS A 1 118 ? -1.047 5.794 -11.983 1.00 89.31 118 LYS A C 1
ATOM 955 O O . LYS A 1 118 ? -1.544 5.403 -10.926 1.00 89.31 118 LYS A O 1
ATOM 960 N N . GLN A 1 119 ? -0.561 4.934 -12.876 1.00 90.62 119 GLN A N 1
ATOM 961 C CA . GLN A 1 119 ? -0.475 3.499 -12.623 1.00 90.62 119 GLN A CA 1
ATOM 962 C C . GLN A 1 119 ? 0.429 3.210 -11.414 1.00 90.62 119 GLN A C 1
ATOM 964 O O . GLN A 1 119 ? 1.459 3.854 -11.213 1.00 90.62 119 GLN A O 1
ATOM 969 N N . GLY A 1 120 ? 0.017 2.246 -10.588 1.00 91.56 120 GLY A N 1
ATOM 970 C CA . GLY A 1 120 ? 0.787 1.807 -9.429 1.00 91.56 120 GLY A CA 1
ATOM 971 C C . GLY A 1 120 ? 2.013 0.996 -9.839 1.00 91.56 120 GLY A C 1
ATOM 972 O O . GLY A 1 120 ? 1.919 0.108 -10.686 1.00 91.56 120 GLY A O 1
ATOM 973 N N . VAL A 1 121 ? 3.142 1.285 -9.202 1.00 93.38 121 VAL A N 1
ATOM 974 C CA . VAL A 1 121 ? 4.358 0.473 -9.258 1.00 93.38 121 VAL A CA 1
ATOM 975 C C . VAL A 1 121 ? 4.326 -0.490 -8.080 1.00 93.38 121 VAL A C 1
ATOM 977 O O . VAL A 1 121 ? 4.190 -0.061 -6.930 1.00 93.38 121 VAL A O 1
ATOM 980 N N . TYR A 1 122 ? 4.443 -1.780 -8.373 1.00 93.19 122 TYR A N 1
ATOM 981 C CA . TYR A 1 122 ? 4.441 -2.850 -7.384 1.00 93.19 122 TYR A CA 1
ATOM 982 C C . TYR A 1 122 ? 5.842 -3.426 -7.239 1.00 93.19 122 TYR A C 1
ATOM 984 O O . TYR A 1 122 ? 6.605 -3.496 -8.203 1.00 93.19 122 TYR A O 1
ATOM 992 N N . LEU A 1 123 ? 6.168 -3.805 -6.012 1.00 91.88 123 LEU A N 1
ATOM 993 C CA . LEU A 1 123 ? 7.363 -4.543 -5.670 1.00 91.88 123 LEU A CA 1
ATOM 994 C C . LEU A 1 123 ? 6.951 -5.945 -5.242 1.00 91.88 123 LEU A C 1
ATOM 996 O O . LEU A 1 123 ? 6.202 -6.089 -4.274 1.00 91.88 123 LEU A O 1
ATOM 1000 N N . ASP A 1 124 ? 7.516 -6.933 -5.926 1.00 90.31 124 ASP A N 1
ATOM 1001 C CA . ASP A 1 124 ? 7.393 -8.339 -5.576 1.00 90.31 124 ASP A CA 1
ATOM 1002 C C . ASP A 1 124 ? 8.695 -8.800 -4.928 1.00 90.31 124 ASP A C 1
ATOM 1004 O O . ASP A 1 124 ? 9.728 -8.938 -5.583 1.00 90.31 124 ASP A O 1
ATOM 1008 N N . LEU A 1 125 ? 8.655 -9.031 -3.616 1.00 85.38 125 LEU A N 1
ATOM 1009 C CA . LEU A 1 125 ? 9.762 -9.631 -2.880 1.00 85.38 125 LEU A CA 1
ATOM 1010 C C . LEU A 1 125 ? 9.416 -11.069 -2.523 1.00 85.38 125 LEU A C 1
ATOM 1012 O O . LEU A 1 125 ? 8.445 -11.349 -1.815 1.00 85.38 125 LEU A O 1
ATOM 1016 N N . THR A 1 126 ? 10.268 -11.979 -2.984 1.00 82.12 126 THR A N 1
ATOM 1017 C CA . THR A 1 126 ? 10.257 -13.376 -2.556 1.00 82.12 126 THR A CA 1
ATOM 1018 C C . THR A 1 126 ? 11.417 -13.588 -1.600 1.00 82.12 126 THR A C 1
ATOM 1020 O O . THR A 1 126 ? 12.577 -13.477 -1.992 1.00 82.12 126 THR A O 1
ATOM 1023 N N . LEU A 1 127 ? 11.108 -13.874 -0.337 1.00 77.56 127 LEU A N 1
ATOM 1024 C CA . LEU A 1 127 ? 12.126 -14.153 0.668 1.00 77.56 127 LEU A CA 1
ATOM 1025 C C . LEU A 1 127 ? 12.346 -15.660 0.761 1.00 77.56 127 LEU A C 1
ATOM 1027 O O . LEU A 1 127 ? 11.458 -16.401 1.187 1.00 77.56 127 LEU A O 1
ATOM 1031 N N . ASP A 1 128 ? 13.546 -16.115 0.405 1.00 71.50 128 ASP A N 1
ATOM 1032 C CA . ASP A 1 128 ? 13.945 -17.489 0.686 1.00 71.50 128 ASP A CA 1
ATOM 1033 C C . ASP A 1 128 ? 14.274 -17.626 2.179 1.00 71.50 128 ASP A C 1
ATOM 1035 O O . ASP A 1 128 ? 15.345 -17.249 2.665 1.00 71.50 128 ASP A O 1
ATOM 1039 N N . MET A 1 129 ? 13.287 -18.109 2.930 1.00 67.56 129 MET A N 1
ATOM 1040 C CA . MET A 1 129 ? 13.368 -18.322 4.373 1.00 67.56 129 MET A CA 1
ATOM 1041 C C . MET A 1 129 ? 13.416 -19.811 4.734 1.00 67.56 129 MET A C 1
ATOM 1043 O O . MET A 1 129 ? 12.910 -20.225 5.782 1.00 67.56 129 MET A O 1
ATOM 1047 N N . VAL A 1 130 ? 14.032 -20.636 3.879 1.00 65.12 130 VAL A N 1
ATOM 1048 C CA . VAL A 1 130 ? 14.265 -22.057 4.168 1.00 65.12 130 VAL A CA 1
ATOM 1049 C C . VAL A 1 130 ? 15.335 -22.197 5.258 1.00 65.12 130 VAL A C 1
ATOM 1051 O O . VAL A 1 130 ? 16.537 -22.202 5.004 1.00 65.12 130 VAL A O 1
ATOM 1054 N N . LEU A 1 131 ? 14.899 -22.340 6.513 1.00 59.81 131 LEU A N 1
ATOM 1055 C CA . LEU A 1 131 ? 15.789 -22.729 7.605 1.00 59.81 131 LEU A CA 1
ATOM 1056 C C . LEU A 1 131 ? 16.067 -24.238 7.537 1.00 59.81 131 LEU A C 1
ATOM 1058 O O . LEU A 1 131 ? 15.147 -25.061 7.504 1.00 59.81 131 LEU A O 1
ATOM 1062 N N . GLY A 1 132 ? 17.346 -24.617 7.571 1.00 56.12 132 GLY A N 1
ATOM 1063 C CA . GLY A 1 132 ? 17.750 -26.016 7.683 1.00 56.12 132 GLY A CA 1
ATOM 1064 C C . GLY A 1 132 ? 17.106 -26.678 8.909 1.00 56.12 132 GLY A C 1
ATOM 1065 O O . GLY A 1 132 ? 17.335 -26.255 10.038 1.00 56.12 132 GLY A O 1
ATOM 1066 N N . LYS A 1 133 ? 16.318 -27.736 8.669 1.00 59.91 133 LYS A N 1
ATOM 1067 C CA . LYS A 1 133 ? 15.593 -28.569 9.654 1.00 59.91 133 LYS A CA 1
ATOM 1068 C C . LYS A 1 133 ? 14.534 -27.820 10.490 1.00 59.91 133 LYS A C 1
ATOM 1070 O O . LYS A 1 133 ? 14.861 -27.168 11.471 1.00 59.91 133 LYS A O 1
ATOM 1075 N N . LYS A 1 134 ? 13.246 -28.045 10.175 1.00 56.88 134 LYS A N 1
ATOM 1076 C CA . LYS A 1 134 ? 12.018 -27.870 11.008 1.00 56.88 134 LYS A CA 1
ATOM 1077 C C . LYS A 1 134 ? 11.802 -26.549 11.777 1.00 56.88 134 LYS A C 1
ATOM 1079 O O . LYS A 1 134 ? 10.771 -26.413 12.432 1.00 56.88 134 LYS A O 1
ATOM 1084 N N . LYS A 1 135 ? 12.700 -25.572 11.712 1.00 63.38 135 LYS A N 1
ATOM 1085 C CA . LYS A 1 135 ? 12.530 -24.265 12.346 1.00 63.38 135 LYS A CA 1
ATOM 1086 C C . LYS A 1 135 ? 11.774 -23.358 11.382 1.00 63.38 135 LYS A C 1
ATOM 1088 O O . LYS A 1 135 ? 12.304 -22.979 10.344 1.00 63.38 135 LYS A O 1
ATOM 1093 N N . LYS A 1 136 ? 10.522 -23.045 11.712 1.00 62.44 136 LYS A N 1
ATOM 1094 C CA . LYS A 1 136 ? 9.760 -22.014 11.003 1.00 62.44 136 LYS A CA 1
ATOM 1095 C C . LYS A 1 136 ? 10.360 -20.658 11.372 1.00 62.44 136 LYS A C 1
ATOM 1097 O O . LYS A 1 136 ? 10.547 -20.394 12.558 1.00 62.44 136 LYS A O 1
ATOM 1102 N N . VAL A 1 137 ? 10.688 -19.837 10.375 1.00 68.94 137 VAL A N 1
ATOM 1103 C CA . VAL A 1 137 ? 11.007 -18.425 10.620 1.00 68.94 137 VAL A CA 1
ATOM 1104 C C . VAL A 1 137 ? 9.748 -17.759 11.159 1.00 68.94 137 VAL A C 1
ATOM 1106 O O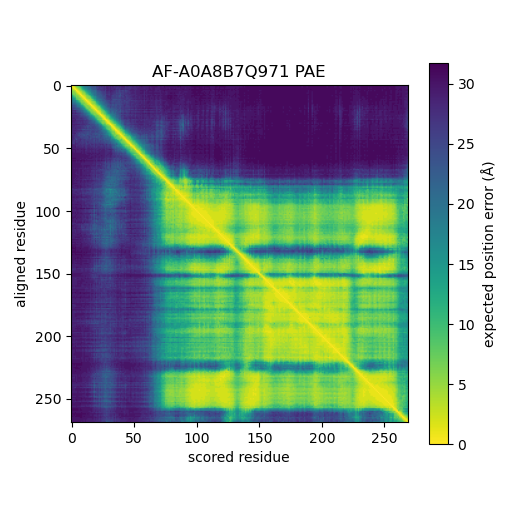 . VAL A 1 137 ? 8.653 -18.011 10.653 1.00 68.94 137 VAL A O 1
ATOM 1109 N N . GLU A 1 138 ? 9.900 -16.981 12.227 1.00 68.94 138 GLU A N 1
ATOM 1110 C CA . GLU A 1 138 ? 8.781 -16.270 12.828 1.00 68.94 138 GLU A CA 1
ATOM 1111 C C . GLU A 1 138 ? 8.224 -15.264 11.812 1.00 68.94 138 GLU A C 1
ATOM 1113 O O . GLU A 1 138 ? 8.985 -14.449 11.282 1.00 68.94 138 GLU A O 1
ATOM 1118 N N . PRO A 1 139 ? 6.922 -15.330 11.485 1.00 72.38 139 PRO A N 1
ATOM 1119 C CA . PRO A 1 139 ? 6.319 -14.356 10.597 1.00 72.38 139 PRO A CA 1
ATOM 1120 C C . PRO A 1 139 ? 6.327 -12.996 11.285 1.00 72.38 139 PRO A C 1
ATOM 1122 O O . PRO A 1 139 ? 5.674 -12.806 12.312 1.00 72.38 139 PRO A O 1
ATOM 1125 N N . PHE A 1 140 ? 7.044 -12.038 10.709 1.00 75.69 140 PHE A N 1
ATOM 1126 C CA . PHE A 1 140 ? 7.027 -10.672 11.201 1.00 75.69 140 PHE A CA 1
ATOM 1127 C C . PHE A 1 140 ? 5.933 -9.869 10.499 1.00 75.69 140 PHE A C 1
ATOM 1129 O O . PHE A 1 140 ? 5.566 -10.108 9.347 1.00 75.69 140 PHE A O 1
ATOM 1136 N N . ALA A 1 141 ? 5.404 -8.893 11.221 1.00 76.94 141 ALA A N 1
ATOM 1137 C CA . ALA A 1 141 ? 4.445 -7.942 10.705 1.00 76.94 141 ALA A CA 1
ATOM 1138 C C . ALA A 1 141 ? 4.932 -6.552 11.072 1.00 76.94 141 ALA A C 1
ATOM 1140 O O . ALA A 1 141 ? 4.993 -6.214 12.252 1.00 76.94 141 ALA A O 1
ATOM 1141 N N . SER A 1 142 ? 5.282 -5.764 10.061 1.00 82.19 142 SER A N 1
ATOM 1142 C CA . SER A 1 142 ? 5.705 -4.386 10.261 1.00 82.19 142 SER A CA 1
ATOM 1143 C C . SER A 1 142 ? 4.822 -3.418 9.493 1.00 82.19 142 SER A C 1
ATOM 1145 O O . SER A 1 142 ? 4.200 -3.776 8.489 1.00 82.19 142 SER A O 1
ATOM 1147 N N . VAL A 1 143 ? 4.757 -2.193 10.001 1.00 84.12 143 VAL A N 1
ATOM 1148 C CA . VAL A 1 143 ? 4.090 -1.062 9.364 1.00 84.12 143 VAL A CA 1
ATOM 1149 C C . VAL A 1 143 ? 5.178 -0.106 8.903 1.00 84.12 143 VAL A C 1
ATOM 1151 O O . VAL A 1 143 ? 5.991 0.340 9.706 1.00 84.12 143 VAL A O 1
ATOM 1154 N N . LEU A 1 144 ? 5.182 0.201 7.609 1.00 88.12 144 LEU A N 1
ATOM 1155 C CA . LEU A 1 144 ? 6.108 1.142 6.995 1.00 88.12 144 LEU A CA 1
ATOM 1156 C C . LEU A 1 144 ? 5.367 2.432 6.644 1.00 88.12 144 LEU A C 1
ATOM 1158 O O . LEU A 1 144 ? 4.295 2.382 6.041 1.00 88.12 144 LEU A O 1
ATOM 1162 N N . SER A 1 145 ? 5.967 3.573 6.980 1.00 88.50 145 SER A N 1
ATOM 1163 C CA . SER A 1 145 ? 5.575 4.866 6.422 1.00 88.50 145 SER A CA 1
ATOM 1164 C C . SER A 1 145 ? 6.476 5.188 5.235 1.00 88.50 145 SER A C 1
ATOM 1166 O O . SER A 1 145 ? 7.701 5.140 5.361 1.00 88.50 145 SER A O 1
ATOM 1168 N N . PHE A 1 146 ? 5.882 5.497 4.084 1.00 90.56 146 PHE A N 1
ATOM 1169 C CA . PHE A 1 146 ? 6.649 5.898 2.910 1.00 90.56 146 PHE A CA 1
ATOM 1170 C C . PHE A 1 146 ? 7.166 7.333 3.073 1.00 90.56 146 PHE A C 1
ATOM 1172 O O . PHE A 1 146 ? 6.376 8.209 3.433 1.00 90.56 146 PHE A O 1
ATOM 1179 N N . PRO A 1 147 ? 8.450 7.603 2.763 1.00 92.88 147 PRO A N 1
ATOM 1180 C CA . PRO A 1 147 ? 8.984 8.965 2.730 1.00 92.88 147 PRO A CA 1
ATOM 1181 C C . PRO A 1 147 ? 8.189 9.883 1.796 1.00 92.88 147 PRO A C 1
ATOM 1183 O O . PRO A 1 147 ? 7.944 11.041 2.127 1.00 92.88 147 PRO A O 1
ATOM 1186 N N . TYR A 1 148 ? 7.749 9.345 0.654 1.00 92.81 148 TYR A N 1
ATOM 1187 C CA . TYR A 1 148 ? 6.912 10.050 -0.309 1.00 92.81 148 TYR A CA 1
ATOM 1188 C C . TYR A 1 148 ? 5.550 9.348 -0.432 1.00 92.81 148 TYR A C 1
ATOM 1190 O O . TYR A 1 148 ? 5.465 8.286 -1.056 1.00 92.81 148 TYR A O 1
ATOM 1198 N N . PRO A 1 149 ? 4.480 9.895 0.172 1.00 88.69 149 PRO A N 1
ATOM 1199 C CA . PRO A 1 149 ? 3.158 9.277 0.149 1.00 88.69 149 PRO A CA 1
ATOM 1200 C C . PRO A 1 149 ? 2.481 9.393 -1.224 1.00 88.69 149 PRO A C 1
ATOM 1202 O O . PRO A 1 149 ? 2.811 10.249 -2.044 1.00 88.69 149 PRO A O 1
ATOM 1205 N N . PHE A 1 150 ? 1.481 8.542 -1.459 1.00 87.44 150 PHE A N 1
ATOM 1206 C CA . PHE A 1 150 ? 0.682 8.560 -2.684 1.00 87.44 150 PHE A CA 1
ATOM 1207 C C . PHE A 1 150 ? -0.239 9.786 -2.729 1.00 87.44 150 PHE A C 1
ATOM 1209 O O . PHE A 1 150 ? -1.026 10.010 -1.813 1.00 87.44 150 PHE A O 1
ATOM 1216 N N . ALA A 1 151 ? -0.208 10.543 -3.829 1.00 76.00 151 ALA A N 1
ATOM 1217 C CA . ALA A 1 151 ? -0.957 11.798 -3.953 1.00 76.00 151 ALA A CA 1
ATOM 1218 C C . ALA A 1 151 ? -2.490 11.635 -4.030 1.00 76.00 151 ALA A C 1
ATOM 1220 O O . ALA A 1 151 ? -3.221 12.597 -3.818 1.00 76.00 151 ALA A O 1
ATOM 1221 N N . SER A 1 152 ? -2.994 10.447 -4.381 1.00 68.50 152 SER A N 1
ATOM 1222 C CA . SER A 1 152 ? -4.407 10.269 -4.762 1.00 68.50 152 SER A CA 1
ATOM 1223 C C . SER A 1 152 ? -5.292 9.638 -3.679 1.00 68.50 152 SER A C 1
ATOM 1225 O O . SER A 1 152 ? -6.505 9.581 -3.859 1.00 68.50 152 SER A O 1
ATOM 1227 N N . GLU A 1 153 ? -4.729 9.154 -2.569 1.00 67.62 153 GLU A N 1
ATOM 1228 C CA . GLU A 1 153 ? -5.441 8.268 -1.636 1.00 67.62 153 GLU A CA 1
ATOM 1229 C C . GLU A 1 153 ? -5.220 8.719 -0.180 1.00 67.62 153 GLU A C 1
ATOM 1231 O O . GLU A 1 153 ? -4.359 8.196 0.526 1.00 67.62 153 GLU A O 1
ATOM 1236 N N . ILE A 1 154 ? -5.999 9.703 0.291 1.00 79.50 154 ILE A N 1
ATOM 1237 C CA . ILE A 1 154 ? -6.098 9.952 1.737 1.00 79.50 154 ILE A CA 1
ATOM 1238 C C . ILE A 1 154 ? -6.967 8.841 2.318 1.00 79.50 154 ILE A C 1
ATOM 1240 O O . ILE A 1 154 ? -8.168 8.767 2.053 1.00 79.50 154 ILE A O 1
ATOM 1244 N N . ASN A 1 155 ? -6.341 7.970 3.099 1.00 85.94 155 ASN A N 1
ATOM 1245 C CA . ASN A 1 155 ? -7.012 6.851 3.742 1.00 85.94 155 ASN A CA 1
ATOM 1246 C C . ASN A 1 155 ? -8.098 7.348 4.699 1.00 85.94 155 ASN A C 1
ATOM 1248 O O . ASN A 1 155 ? -7.812 8.099 5.636 1.00 85.94 155 ASN A O 1
ATOM 1252 N N . LYS A 1 156 ? -9.337 6.880 4.518 1.00 90.75 156 LYS A N 1
ATOM 1253 C CA . LYS A 1 156 ? -10.419 7.184 5.461 1.00 90.75 156 LYS A CA 1
ATOM 1254 C C . LYS A 1 156 ? -10.281 6.286 6.682 1.00 90.75 156 LYS A C 1
ATOM 1256 O O . LYS A 1 156 ? -10.572 5.089 6.618 1.00 90.75 156 LYS A O 1
ATOM 1261 N N . VAL A 1 157 ? -9.831 6.861 7.791 1.00 92.56 157 VAL A N 1
ATOM 1262 C CA . VAL A 1 157 ? -9.640 6.134 9.050 1.00 92.56 157 VAL A CA 1
ATOM 1263 C C . VAL A 1 157 ? -10.850 6.331 9.959 1.00 92.56 157 VAL A C 1
ATOM 1265 O O . VAL A 1 157 ? -11.255 7.465 10.217 1.00 92.56 157 VAL A O 1
ATOM 1268 N N . ALA A 1 158 ? -11.406 5.222 10.448 1.00 94.06 158 ALA A N 1
ATOM 1269 C CA . ALA A 1 158 ? -12.393 5.205 11.520 1.00 94.06 158 ALA A CA 1
ATOM 1270 C C . ALA A 1 158 ? -11.733 4.785 12.836 1.00 94.06 158 ALA A C 1
ATOM 1272 O O . ALA A 1 158 ? -11.129 3.709 12.920 1.00 94.06 158 ALA A O 1
ATOM 1273 N N . VAL A 1 159 ? -11.856 5.635 13.852 1.00 94.75 159 VAL A N 1
ATOM 1274 C CA . VAL A 1 159 ? -11.274 5.433 15.179 1.00 94.75 159 VAL A CA 1
ATOM 1275 C C . VAL A 1 159 ? -12.384 5.127 16.180 1.00 94.75 159 VAL A C 1
ATOM 1277 O O . VAL A 1 159 ? -13.315 5.913 16.346 1.00 94.75 159 VAL A O 1
ATOM 1280 N N . PHE A 1 160 ? -12.269 3.981 16.847 1.00 94.38 160 PHE A N 1
ATOM 1281 C CA . PHE A 1 160 ? -13.183 3.552 17.895 1.00 94.38 160 PHE A CA 1
ATOM 1282 C C . PHE A 1 160 ? -12.603 3.824 19.278 1.00 94.38 160 PHE A C 1
ATOM 1284 O O . PHE A 1 160 ? -11.578 3.241 19.651 1.00 94.38 160 PHE A O 1
ATOM 1291 N N . THR A 1 161 ? -13.289 4.673 20.039 1.00 93.31 161 THR A N 1
ATOM 1292 C CA . THR A 1 161 ? -12.920 5.084 21.400 1.00 93.31 161 THR A CA 1
ATOM 1293 C C . THR A 1 161 ? -14.176 5.228 22.262 1.00 93.31 161 THR A C 1
ATOM 1295 O O . THR A 1 161 ? -15.244 5.596 21.767 1.00 93.31 161 THR A O 1
ATOM 1298 N N . GLY A 1 162 ? -14.059 4.912 23.556 1.00 88.81 162 GLY A N 1
ATOM 1299 C CA . GLY A 1 162 ? -15.116 5.160 24.548 1.00 88.81 162 GLY A CA 1
ATOM 1300 C C . GLY A 1 162 ? -15.000 6.539 25.209 1.00 88.81 162 GLY A C 1
ATOM 1301 O O . GLY A 1 162 ? -15.996 7.108 25.654 1.00 88.81 162 GLY A O 1
ATOM 1302 N N . ASN A 1 163 ? -13.789 7.104 25.232 1.00 92.88 163 ASN A N 1
ATOM 1303 C CA . ASN A 1 163 ? -13.472 8.334 25.948 1.00 92.88 163 ASN A CA 1
ATOM 1304 C C . ASN A 1 163 ? -13.683 9.572 25.069 1.00 92.88 163 ASN A C 1
ATOM 1306 O O . ASN A 1 163 ? -13.084 9.704 24.002 1.00 92.88 163 ASN A O 1
ATOM 1310 N N . ALA A 1 164 ? -14.460 10.540 25.561 1.00 92.44 164 ALA A N 1
ATOM 1311 C CA . ALA A 1 164 ? -14.737 11.783 24.834 1.00 92.44 164 ALA A CA 1
ATOM 1312 C C . ALA A 1 164 ? -13.475 12.613 24.525 1.00 92.44 164 ALA A C 1
ATOM 1314 O O . ALA A 1 164 ? -13.421 13.304 23.510 1.00 92.44 164 ALA A O 1
ATOM 1315 N N . SER A 1 165 ? -12.447 12.537 25.374 1.00 92.94 165 SER A N 1
ATOM 1316 C CA . SER A 1 165 ? -11.165 13.212 25.141 1.00 92.94 165 SER A CA 1
ATOM 1317 C C . SER A 1 165 ? -10.408 12.615 23.954 1.00 92.94 165 SER A C 1
ATOM 1319 O O . SER A 1 165 ? -9.863 13.350 23.137 1.00 92.94 165 SER A O 1
ATOM 1321 N N . GLU A 1 166 ? -10.415 11.288 23.818 1.00 92.38 166 GLU A N 1
ATOM 1322 C CA . GLU A 1 166 ? -9.739 10.589 22.720 1.00 92.38 166 GLU A CA 1
ATOM 1323 C C . GLU A 1 166 ? -10.431 10.824 21.379 1.00 92.38 166 GLU A C 1
ATOM 1325 O O . GLU A 1 166 ? -9.765 10.849 20.349 1.00 92.38 166 GLU A O 1
ATOM 1330 N N . ILE A 1 167 ? -11.752 11.038 21.386 1.00 93.44 167 ILE A N 1
ATOM 1331 C CA . ILE A 1 167 ? -12.511 11.415 20.185 1.00 93.44 167 ILE A CA 1
ATOM 1332 C C . ILE A 1 167 ? -11.972 12.733 19.618 1.00 93.44 167 ILE A C 1
ATOM 1334 O O . ILE A 1 167 ? -11.625 12.787 18.443 1.00 93.44 167 ILE A O 1
ATOM 1338 N N . LYS A 1 168 ? -11.816 13.760 20.463 1.00 94.69 168 LYS A N 1
ATOM 1339 C CA . LYS A 1 168 ? -11.281 15.066 20.041 1.00 94.69 168 LYS A CA 1
ATOM 1340 C C . LYS A 1 168 ? -9.857 14.950 19.509 1.00 94.69 1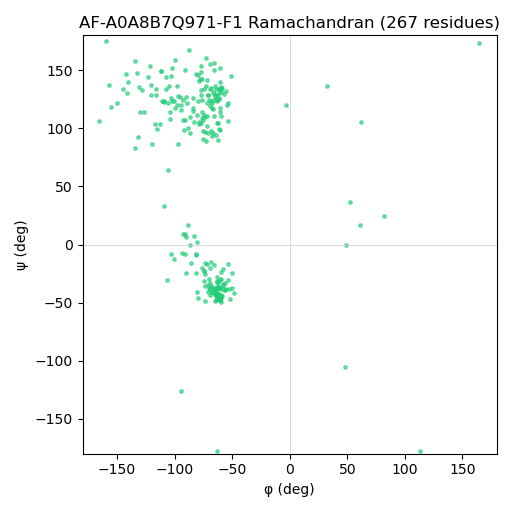68 LYS A C 1
ATOM 1342 O O . LYS A 1 168 ? -9.554 15.485 18.453 1.00 94.69 168 LYS A O 1
ATOM 1347 N N . ILE A 1 169 ? -9.010 14.181 20.197 1.00 94.94 169 ILE A N 1
ATOM 1348 C CA . ILE A 1 169 ? -7.636 13.920 19.749 1.00 94.94 169 ILE A CA 1
ATOM 1349 C C . ILE A 1 169 ? -7.650 13.238 18.375 1.00 94.94 169 ILE A C 1
ATOM 1351 O O . ILE A 1 169 ? -6.872 13.602 17.497 1.00 94.94 169 ILE A O 1
ATOM 1355 N N . ALA A 1 170 ? -8.526 12.258 18.155 1.00 93.25 170 ALA A N 1
ATOM 1356 C CA . ALA A 1 170 ? -8.628 11.580 16.867 1.00 93.25 170 ALA A CA 1
ATOM 1357 C C . ALA A 1 170 ? -9.083 12.534 15.747 1.00 93.25 170 ALA A C 1
ATOM 1359 O O . ALA A 1 170 ? -8.509 12.505 14.658 1.00 93.25 170 ALA A O 1
ATOM 1360 N N . GLU A 1 171 ? -10.066 13.393 16.018 1.00 92.94 171 GLU A N 1
ATOM 1361 C CA . GLU A 1 171 ? -10.546 14.416 15.080 1.00 92.94 171 GLU A CA 1
ATOM 1362 C C . GLU A 1 171 ? -9.450 15.438 14.738 1.00 92.94 171 GLU A C 1
ATOM 1364 O O . GLU A 1 171 ? -9.226 15.727 13.562 1.00 92.94 171 GLU A O 1
ATOM 1369 N N . GLU A 1 172 ? -8.700 15.915 15.735 1.00 94.75 172 GLU A N 1
ATOM 1370 C CA . GLU A 1 172 ? -7.565 16.836 15.557 1.00 94.75 172 GLU A CA 1
ATOM 1371 C C . GLU A 1 172 ? -6.433 16.219 14.720 1.00 94.75 172 GLU A C 1
ATOM 1373 O O . GLU A 1 172 ? -5.782 16.913 13.940 1.00 94.75 172 GLU A O 1
ATOM 1378 N N . ASN A 1 173 ? -6.228 14.903 14.827 1.00 92.69 173 ASN A N 1
ATOM 1379 C CA . ASN A 1 173 ? -5.250 14.159 14.027 1.00 92.69 173 ASN A CA 1
ATOM 1380 C C . ASN A 1 173 ? -5.772 13.765 12.628 1.00 92.69 173 ASN A C 1
ATOM 1382 O O . ASN A 1 173 ? -5.102 13.020 11.909 1.00 92.69 173 ASN A O 1
ATOM 1386 N N . GLY A 1 174 ? -6.950 14.251 12.221 1.00 90.31 174 GLY A N 1
ATOM 1387 C CA . GLY A 1 174 ? -7.492 14.045 10.877 1.00 90.31 174 GLY A CA 1
ATOM 1388 C C . GLY A 1 174 ? -8.195 12.702 10.666 1.00 90.31 174 GLY A C 1
ATOM 1389 O O . GLY A 1 174 ? -8.275 12.226 9.530 1.00 90.31 174 GLY A O 1
ATOM 1390 N N . ALA A 1 175 ? -8.707 12.066 11.727 1.00 92.00 175 ALA A N 1
ATOM 1391 C CA . ALA A 1 175 ? -9.588 10.911 11.571 1.00 92.00 175 ALA A CA 1
ATOM 1392 C C . ALA A 1 175 ? -10.860 11.311 10.805 1.00 92.00 175 ALA A C 1
ATOM 1394 O O . ALA A 1 175 ? -11.500 12.312 11.113 1.00 92.00 175 ALA A O 1
ATOM 1395 N N . ALA A 1 176 ? -11.258 10.498 9.822 1.00 93.19 176 ALA A N 1
ATOM 1396 C CA . ALA A 1 176 ? -12.471 10.760 9.048 1.00 93.19 176 ALA A CA 1
ATOM 1397 C C . ALA A 1 176 ? -13.737 10.533 9.889 1.00 93.19 176 ALA A C 1
ATOM 1399 O O . ALA A 1 176 ? -14.735 11.228 9.713 1.00 93.19 176 ALA A O 1
ATOM 1400 N N . PHE A 1 177 ? -13.690 9.551 10.795 1.00 93.19 177 PHE A N 1
ATOM 1401 C CA . PHE A 1 177 ? -14.773 9.236 11.721 1.00 93.19 177 PHE A CA 1
ATOM 1402 C C . PHE A 1 177 ? -14.184 8.856 13.080 1.00 93.19 177 PHE A C 1
ATOM 1404 O O . PHE A 1 177 ? -13.316 7.984 13.150 1.00 93.19 177 PHE A O 1
ATOM 1411 N N . ALA A 1 178 ? -14.682 9.458 14.155 1.00 94.19 178 ALA A N 1
ATOM 1412 C CA . ALA A 1 178 ? -14.321 9.110 15.524 1.00 94.19 178 ALA A CA 1
ATOM 1413 C C . ALA A 1 178 ? -15.593 8.860 16.346 1.00 94.19 178 ALA A C 1
ATOM 1415 O O . ALA A 1 178 ? -16.556 9.622 16.262 1.00 94.19 178 ALA A O 1
ATOM 1416 N N . GLY A 1 179 ? -15.630 7.770 17.112 1.00 91.94 179 GLY A N 1
ATOM 1417 C CA . GLY A 1 179 ? -16.757 7.486 18.003 1.00 91.94 179 GLY A CA 1
ATOM 1418 C C . GLY A 1 179 ? -16.815 6.045 18.499 1.00 91.94 179 GLY A C 1
ATOM 1419 O O . GLY A 1 179 ? -16.055 5.193 18.057 1.00 91.94 179 GLY A O 1
ATOM 1420 N N . GLY A 1 180 ? -17.741 5.767 19.417 1.00 89.06 180 GLY A N 1
ATOM 1421 C CA . GLY A 1 180 ? -17.915 4.442 20.013 1.00 89.06 180 GLY A CA 1
ATOM 1422 C C . GLY A 1 180 ? -18.969 3.575 19.313 1.00 89.06 180 GLY A C 1
ATOM 1423 O O . GLY A 1 180 ? -18.955 3.386 18.095 1.00 89.06 180 GLY A O 1
ATOM 1424 N N . THR A 1 181 ? -19.931 3.069 20.085 1.00 89.31 181 THR A N 1
ATOM 1425 C CA . THR A 1 181 ? -21.027 2.190 19.623 1.00 89.31 181 THR A CA 1
ATOM 1426 C C . THR A 1 181 ? -21.882 2.776 18.496 1.00 89.31 181 THR A C 1
ATOM 1428 O O . THR A 1 181 ? -22.307 2.042 17.604 1.00 89.31 181 THR A O 1
ATOM 1431 N N . ASN A 1 182 ? -22.084 4.096 18.475 1.00 91.00 182 ASN A N 1
ATOM 1432 C CA . ASN A 1 182 ? -22.835 4.779 17.414 1.00 91.00 182 ASN A CA 1
ATOM 1433 C C . ASN A 1 182 ? -22.227 4.522 16.027 1.00 91.00 182 ASN A C 1
ATOM 1435 O O . ASN A 1 182 ? -22.948 4.351 15.048 1.00 91.00 182 ASN A O 1
ATOM 1439 N N . LEU A 1 183 ? -20.894 4.462 15.939 1.00 92.62 183 LEU A N 1
ATOM 1440 C CA . LEU A 1 183 ? -20.194 4.229 14.679 1.00 92.62 183 LEU A CA 1
ATOM 1441 C C . LEU A 1 183 ? -20.307 2.763 14.232 1.00 92.62 183 LEU A C 1
ATOM 1443 O O . LEU A 1 183 ? -20.370 2.479 13.038 1.00 92.62 183 LEU A O 1
ATOM 1447 N N . VAL A 1 184 ? -20.393 1.832 15.187 1.00 92.00 184 VAL A N 1
ATOM 1448 C CA . VAL A 1 184 ? -20.564 0.395 14.923 1.00 92.00 184 VAL A CA 1
ATOM 1449 C C . VAL A 1 184 ? -21.864 0.124 14.171 1.00 92.00 184 VAL A C 1
ATOM 1451 O O . VAL A 1 184 ? -21.848 -0.621 13.192 1.00 92.00 184 VAL A O 1
ATOM 1454 N N . GLN A 1 185 ? -22.967 0.745 14.594 1.00 92.00 185 GLN A N 1
ATOM 1455 C CA . GLN A 1 185 ? -24.274 0.582 13.948 1.00 92.00 185 GLN A CA 1
ATOM 1456 C C . GLN A 1 185 ? -24.256 1.113 12.511 1.00 92.00 185 GLN A C 1
ATOM 1458 O O . GLN A 1 185 ? -24.564 0.370 11.586 1.00 92.00 185 GLN A O 1
ATOM 1463 N N . LYS A 1 186 ? -23.734 2.326 12.294 1.00 94.00 186 LYS A N 1
ATOM 1464 C CA . LYS A 1 186 ? -23.604 2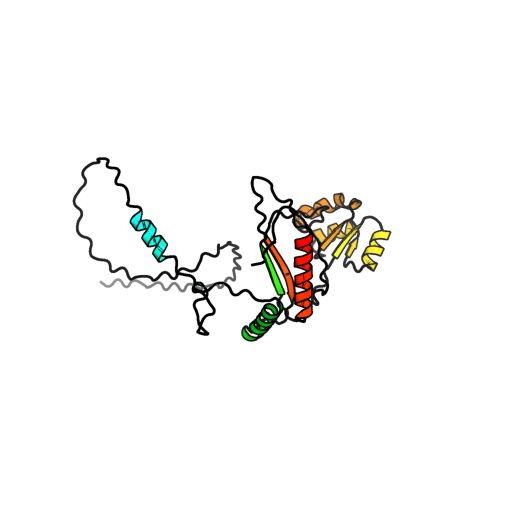.914 10.947 1.00 94.00 186 LYS A CA 1
ATOM 1465 C C . LYS A 1 186 ? -22.772 2.064 9.986 1.00 94.00 186 LYS A C 1
ATOM 1467 O O . LYS A 1 186 ? -23.053 2.005 8.791 1.00 94.00 186 LYS A O 1
ATOM 1472 N N . ILE A 1 187 ? -21.742 1.386 10.497 1.00 94.00 187 ILE A N 1
ATOM 1473 C CA . ILE A 1 187 ? -20.937 0.454 9.698 1.00 94.00 187 ILE A CA 1
ATOM 1474 C C . ILE A 1 187 ? -21.707 -0.839 9.430 1.00 94.00 187 ILE A C 1
ATOM 1476 O O . ILE A 1 187 ? -21.552 -1.407 8.352 1.00 94.00 187 ILE A O 1
ATOM 1480 N N . LEU A 1 188 ? -22.522 -1.334 10.367 1.00 91.88 188 LEU A N 1
ATOM 1481 C CA . LEU A 1 188 ? -23.391 -2.493 10.131 1.00 91.88 188 LEU A CA 1
ATOM 1482 C C . LEU A 1 188 ? -24.448 -2.203 9.062 1.00 91.88 188 LEU A C 1
ATOM 1484 O O . LEU A 1 188 ? -24.651 -3.067 8.209 1.00 91.88 188 LEU A O 1
ATOM 1488 N N . ASP A 1 189 ? -24.989 -0.988 9.054 1.00 92.38 189 ASP A N 1
ATOM 1489 C CA . ASP A 1 189 ? -26.000 -0.513 8.102 1.00 92.38 189 ASP A CA 1
ATOM 1490 C C . ASP A 1 189 ? -25.413 -0.066 6.746 1.00 92.38 189 ASP A C 1
ATOM 1492 O O . ASP A 1 189 ? -26.147 0.371 5.865 1.00 92.38 189 ASP A O 1
ATOM 1496 N N . ASP A 1 190 ? -24.091 -0.194 6.556 1.00 89.38 190 ASP A N 1
ATOM 1497 C CA . ASP A 1 190 ? -23.353 0.196 5.338 1.00 89.38 190 ASP A CA 1
ATOM 1498 C C . ASP A 1 190 ? -23.427 1.694 4.978 1.00 89.38 190 ASP A C 1
ATOM 1500 O O . ASP A 1 190 ? -23.043 2.078 3.872 1.00 89.38 190 ASP A O 1
ATOM 1504 N N . GLU A 1 191 ? -23.832 2.558 5.915 1.00 92.81 191 GLU A N 1
ATOM 1505 C CA . GLU A 1 191 ? -23.856 4.016 5.725 1.00 92.81 191 GLU A CA 1
ATOM 1506 C C . GLU A 1 191 ? -22.434 4.575 5.556 1.00 92.81 191 GLU A C 1
ATOM 1508 O O . GLU A 1 191 ? -22.186 5.475 4.752 1.00 92.81 191 GLU A O 1
ATOM 1513 N N . ILE A 1 192 ? -21.476 4.017 6.304 1.00 89.44 192 ILE A N 1
ATOM 1514 C CA . ILE A 1 192 ? -20.090 4.484 6.336 1.00 89.44 192 ILE A CA 1
ATOM 1515 C C . ILE A 1 192 ? -19.151 3.360 5.891 1.00 89.44 192 ILE A C 1
ATOM 1517 O O . ILE A 1 192 ? -19.158 2.265 6.454 1.00 89.44 192 ILE A O 1
ATOM 1521 N N . GLN A 1 193 ? -18.277 3.664 4.923 1.00 88.69 193 GLN A N 1
ATOM 1522 C CA . GLN A 1 193 ? -17.236 2.758 4.421 1.00 88.69 193 GLN A CA 1
ATOM 1523 C C . GLN A 1 193 ? -15.828 3.352 4.621 1.00 88.69 193 GLN A C 1
ATOM 1525 O O . GLN A 1 193 ? -15.304 4.019 3.726 1.00 88.69 193 GLN A O 1
ATOM 1530 N N . PRO A 1 194 ? -15.212 3.145 5.800 1.00 91.12 194 PRO A N 1
ATOM 1531 C CA . PRO A 1 194 ? -13.814 3.483 6.053 1.00 91.12 194 PRO A CA 1
ATOM 1532 C C . PRO A 1 194 ? -12.859 2.451 5.438 1.00 91.12 194 PRO A C 1
ATOM 1534 O O . PRO A 1 194 ? -13.182 1.265 5.320 1.00 91.12 194 PRO A O 1
ATOM 1537 N N . ASP A 1 195 ? -11.642 2.883 5.120 1.00 89.19 195 ASP A N 1
ATOM 1538 C CA . ASP A 1 195 ? -10.594 2.000 4.605 1.00 89.19 195 ASP A CA 1
ATOM 1539 C C . ASP A 1 195 ? -9.923 1.225 5.738 1.00 89.19 195 ASP A C 1
ATOM 1541 O O . ASP A 1 195 ? -9.764 -0.002 5.662 1.00 89.19 195 ASP A O 1
ATOM 1545 N N . PHE A 1 196 ? -9.586 1.945 6.813 1.00 89.94 196 PHE A N 1
ATOM 1546 C CA . PHE A 1 196 ? -8.889 1.422 7.981 1.00 89.94 196 PHE A CA 1
ATOM 1547 C C . PHE A 1 196 ? -9.680 1.664 9.262 1.00 89.94 196 PHE A C 1
ATOM 1549 O O . PHE A 1 196 ? -10.297 2.709 9.456 1.00 89.94 196 PHE A O 1
ATOM 1556 N N . TYR A 1 197 ? -9.594 0.686 10.162 1.00 91.62 197 TYR A N 1
ATOM 1557 C CA . TYR A 1 197 ? -10.206 0.724 11.482 1.00 91.62 197 TYR A CA 1
ATOM 1558 C C . TYR A 1 197 ? -9.109 0.691 12.543 1.00 91.62 197 TYR A C 1
ATOM 1560 O O . TYR A 1 197 ? -8.235 -0.186 12.516 1.00 91.62 197 TYR A O 1
ATOM 1568 N N . VAL A 1 198 ? -9.173 1.631 13.478 1.00 91.94 198 VAL A N 1
ATOM 1569 C CA . VAL A 1 198 ? -8.299 1.722 14.651 1.00 91.94 198 VAL A CA 1
ATOM 1570 C C . VAL A 1 198 ? -9.190 1.665 15.883 1.00 91.94 198 VAL A C 1
ATOM 1572 O O . VAL A 1 198 ? -10.259 2.264 15.892 1.00 91.94 198 VAL A O 1
ATOM 1575 N N . ALA A 1 199 ? -8.790 0.916 16.905 1.00 92.69 199 ALA A N 1
ATOM 1576 C CA . ALA A 1 199 ? -9.586 0.751 18.113 1.00 92.69 199 ALA A CA 1
ATOM 1577 C C . ALA A 1 199 ? -8.697 0.752 19.351 1.00 92.69 199 ALA A C 1
ATOM 1579 O O . ALA A 1 199 ? -7.630 0.130 19.350 1.00 92.69 199 ALA A O 1
ATOM 1580 N N . VAL A 1 200 ? -9.170 1.415 20.402 1.00 91.94 200 VAL A N 1
ATOM 1581 C CA . VAL A 1 200 ? -8.575 1.329 21.738 1.00 91.94 200 VAL A CA 1
ATOM 1582 C C . VAL A 1 200 ? -8.969 -0.011 22.380 1.00 91.94 200 VAL A C 1
ATOM 1584 O O . VAL A 1 200 ? -10.096 -0.470 22.179 1.00 91.94 200 VAL A O 1
ATOM 1587 N N . PRO A 1 201 ? -8.081 -0.679 23.145 1.00 90.25 201 PRO A N 1
ATOM 1588 C CA . PRO A 1 201 ? -8.372 -1.988 23.734 1.00 90.25 201 PRO A CA 1
ATOM 1589 C C . PRO A 1 201 ? -9.667 -2.052 24.558 1.00 90.25 201 PRO A C 1
ATOM 1591 O O . PRO A 1 201 ? -10.320 -3.091 24.568 1.00 90.25 201 PRO A O 1
ATOM 1594 N N . GLU A 1 202 ? -10.061 -0.945 25.190 1.00 90.81 202 GLU A N 1
ATOM 1595 C CA . GLU A 1 202 ? -11.264 -0.838 26.028 1.00 90.81 202 GLU A CA 1
ATOM 1596 C C . GLU A 1 202 ? -12.565 -1.095 25.251 1.00 90.81 202 GLU A C 1
ATOM 1598 O O . GLU A 1 202 ? -13.463 -1.756 25.767 1.00 90.81 202 GLU A O 1
ATOM 1603 N N . ILE A 1 203 ? -12.650 -0.651 23.989 1.00 91.56 203 ILE A N 1
ATOM 1604 C CA . ILE A 1 203 ? -13.868 -0.763 23.166 1.00 91.56 203 ILE A CA 1
ATOM 1605 C C . ILE A 1 203 ? -13.898 -2.018 22.279 1.00 91.56 203 ILE A C 1
ATOM 1607 O O . ILE A 1 203 ? -14.914 -2.357 21.676 1.00 91.56 203 ILE A O 1
ATOM 1611 N N . MET A 1 204 ? -12.799 -2.774 22.226 1.00 89.56 204 MET A N 1
ATOM 1612 C CA . MET A 1 204 ? -12.700 -4.033 21.477 1.00 89.56 204 MET A CA 1
ATOM 1613 C C . MET A 1 204 ? -13.854 -5.033 21.696 1.00 89.56 204 MET A C 1
ATOM 1615 O O . MET A 1 204 ? -14.288 -5.619 20.696 1.00 89.56 204 MET A O 1
ATOM 1619 N N . PRO A 1 205 ? -14.381 -5.270 22.921 1.00 90.75 205 PRO A N 1
ATOM 1620 C CA . PRO A 1 205 ? -15.505 -6.192 23.106 1.00 90.75 205 PRO A CA 1
ATOM 1621 C C . PRO A 1 205 ? -16.783 -5.736 22.389 1.00 90.75 205 PRO A C 1
ATOM 1623 O O . PRO A 1 205 ? -17.532 -6.578 21.887 1.00 90.75 205 PRO A O 1
ATOM 1626 N N . GLU A 1 206 ? -17.007 -4.429 22.276 1.00 91.00 206 GLU A N 1
ATOM 1627 C CA . GLU A 1 206 ? -18.178 -3.848 21.609 1.00 91.00 206 GLU A CA 1
ATOM 1628 C C . GLU A 1 206 ? -18.086 -3.951 20.082 1.00 91.00 206 GLU A C 1
ATOM 1630 O O . GLU A 1 206 ? -19.105 -3.981 19.394 1.00 91.00 206 GLU A O 1
ATOM 1635 N N . LEU A 1 207 ? -16.870 -4.086 19.537 1.00 91.62 207 LEU A N 1
ATOM 1636 C CA . LEU A 1 207 ? -16.626 -4.246 18.099 1.00 91.62 207 LEU A CA 1
ATOM 1637 C C . LEU A 1 207 ? -16.824 -5.686 17.602 1.00 91.62 207 LEU A C 1
ATOM 1639 O O . LEU A 1 207 ? -16.827 -5.925 16.393 1.00 91.62 207 LEU A O 1
ATOM 1643 N N . ASN A 1 208 ? -17.025 -6.661 18.492 1.00 91.19 208 ASN A N 1
ATOM 1644 C CA . ASN A 1 208 ? -17.238 -8.066 18.125 1.00 91.19 208 ASN A CA 1
ATOM 1645 C C . ASN A 1 208 ? -18.313 -8.313 17.041 1.00 91.19 208 ASN A C 1
ATOM 1647 O O . ASN A 1 208 ? -18.074 -9.174 16.184 1.00 91.19 208 ASN A O 1
ATOM 1651 N N . PRO A 1 209 ? -19.445 -7.577 16.986 1.00 92.12 209 PRO A N 1
ATOM 1652 C CA . PRO A 1 209 ? -20.424 -7.706 15.904 1.00 92.12 209 PRO A CA 1
ATOM 1653 C C . PRO A 1 209 ? -19.823 -7.450 14.512 1.00 92.12 209 PRO A C 1
ATOM 1655 O O . PRO A 1 209 ? -20.173 -8.131 13.545 1.00 92.12 209 PRO A O 1
ATOM 1658 N N . LEU A 1 210 ? -18.846 -6.541 14.406 1.00 91.75 210 LEU A N 1
ATOM 1659 C CA . LEU A 1 210 ? -18.176 -6.195 13.147 1.00 91.75 210 LEU A CA 1
ATOM 1660 C C . LEU A 1 210 ? -17.201 -7.272 12.667 1.00 91.75 210 LEU A C 1
ATOM 1662 O O . LEU A 1 210 ? -16.824 -7.282 11.494 1.00 91.75 210 LEU A O 1
ATOM 1666 N N . LYS A 1 211 ? -16.801 -8.215 13.527 1.00 90.06 211 LYS A N 1
ATOM 1667 C CA . LYS A 1 211 ? -15.785 -9.231 13.209 1.00 90.06 211 LYS A CA 1
ATOM 1668 C C . LYS A 1 211 ? -16.143 -10.056 11.970 1.00 90.06 211 LYS A C 1
ATOM 1670 O O . LYS A 1 211 ? -15.275 -10.340 11.143 1.00 90.06 211 LYS A O 1
ATOM 1675 N N . LYS A 1 212 ? -17.426 -10.403 11.810 1.00 91.12 212 LYS A N 1
ATOM 1676 C CA . LYS A 1 212 ? -17.923 -11.152 10.641 1.00 91.12 212 LYS A CA 1
ATOM 1677 C C . LYS A 1 212 ? -17.903 -10.312 9.360 1.00 91.12 212 LYS A C 1
ATOM 1679 O O . LYS A 1 212 ? -17.568 -10.845 8.303 1.00 91.12 212 LYS A O 1
ATOM 1684 N N . LYS A 1 213 ? -18.228 -9.020 9.464 1.00 90.62 213 LYS A N 1
ATOM 1685 C CA . LYS A 1 213 ? -18.286 -8.084 8.334 1.00 90.62 213 LYS A CA 1
ATOM 1686 C C . LYS A 1 213 ? -16.887 -7.698 7.847 1.00 90.62 213 LYS A C 1
ATOM 1688 O O . LYS A 1 213 ? -16.588 -7.822 6.664 1.00 90.62 213 LYS A O 1
ATOM 1693 N N . LEU A 1 214 ? -16.001 -7.320 8.769 1.00 89.38 214 LEU A N 1
ATOM 1694 C CA . LEU A 1 214 ? -14.673 -6.778 8.457 1.00 89.38 214 LEU A CA 1
ATOM 1695 C C . LEU A 1 214 ? -13.617 -7.850 8.142 1.00 89.38 214 LEU A C 1
ATOM 1697 O O . LEU A 1 214 ? -12.645 -7.565 7.438 1.00 89.38 214 LEU A O 1
ATOM 1701 N N . LYS A 1 215 ? -13.779 -9.090 8.627 1.00 89.06 215 LYS A N 1
ATOM 1702 C CA . LYS A 1 215 ? -12.853 -10.220 8.399 1.00 89.06 215 LYS A CA 1
ATOM 1703 C C . LYS A 1 215 ? -11.380 -9.843 8.651 1.00 89.06 215 LYS A C 1
ATOM 1705 O O . LYS A 1 215 ? -10.959 -9.719 9.797 1.00 89.06 215 LYS A O 1
ATOM 1710 N N . LYS A 1 216 ? -10.586 -9.667 7.583 1.00 85.81 216 LYS A N 1
ATOM 1711 C CA . LYS A 1 216 ? -9.153 -9.324 7.639 1.00 85.81 216 LYS A CA 1
ATOM 1712 C C . LYS A 1 216 ? -8.894 -7.860 8.028 1.00 85.81 216 LYS A C 1
ATOM 1714 O O . LYS A 1 216 ? -7.809 -7.573 8.519 1.00 85.81 216 LYS A O 1
ATOM 1719 N N . ARG A 1 217 ? -9.865 -6.957 7.827 1.00 87.19 217 ARG A N 1
ATOM 1720 C CA . ARG A 1 217 ? -9.761 -5.525 8.174 1.00 87.19 217 ARG A CA 1
ATOM 1721 C C . ARG A 1 217 ? -10.045 -5.234 9.649 1.00 87.19 217 ARG A C 1
ATOM 1723 O O . ARG A 1 217 ? -9.830 -4.113 10.091 1.00 87.19 217 ARG A O 1
ATOM 1730 N N . PHE A 1 218 ? -10.529 -6.226 10.399 1.00 89.19 218 PHE A N 1
ATOM 1731 C CA . PHE A 1 218 ? -10.826 -6.067 11.819 1.00 89.19 218 PHE A CA 1
ATOM 1732 C C . PHE A 1 218 ? -9.553 -5.676 12.601 1.00 89.19 218 PHE A C 1
ATOM 1734 O O . PHE A 1 218 ? -8.512 -6.311 12.382 1.00 89.19 218 PHE A O 1
ATOM 1741 N N . PRO A 1 219 ? -9.608 -4.670 13.497 1.00 88.50 219 PRO A N 1
ATOM 1742 C CA . PRO A 1 219 ? -8.475 -4.295 14.339 1.00 88.50 219 PRO A CA 1
ATOM 1743 C C . PRO A 1 219 ? -7.964 -5.492 15.149 1.00 88.50 219 PRO A C 1
ATOM 1745 O O . PRO A 1 219 ? -8.737 -6.225 15.762 1.00 88.50 219 PRO A O 1
ATOM 1748 N N . LYS A 1 220 ? -6.651 -5.720 15.142 1.00 85.31 220 LYS A N 1
ATOM 1749 C CA . LYS A 1 220 ? -5.995 -6.766 15.935 1.00 85.31 220 LYS A CA 1
ATOM 1750 C C . LYS A 1 220 ? -4.787 -6.166 16.629 1.00 85.31 220 LYS A C 1
ATOM 1752 O O . LYS A 1 220 ? -4.123 -5.316 16.044 1.00 85.31 220 LYS A O 1
ATOM 1757 N N . LEU A 1 221 ? -4.476 -6.677 17.818 1.00 74.12 221 LEU A N 1
ATOM 1758 C CA . LEU A 1 221 ? -3.265 -6.304 18.545 1.00 74.12 221 LEU A CA 1
ATOM 1759 C C . LEU A 1 221 ? -1.999 -6.705 17.770 1.00 74.12 221 LEU A C 1
ATOM 1761 O O . LEU A 1 221 ? -1.028 -5.962 17.739 1.00 74.12 221 LEU A O 1
ATOM 1765 N N . THR A 1 222 ? -2.036 -7.853 17.085 1.00 68.81 222 THR A N 1
ATOM 1766 C CA . THR A 1 222 ?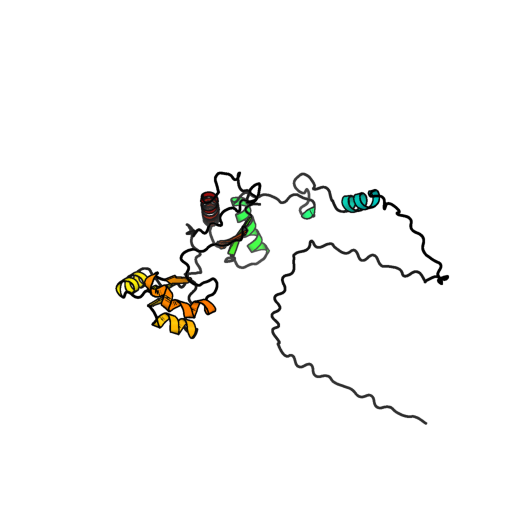 -0.954 -8.336 16.221 1.00 68.81 222 THR A CA 1
ATOM 1767 C C . THR A 1 222 ? -1.499 -8.755 14.854 1.00 68.81 222 THR A C 1
ATOM 1769 O O . THR A 1 222 ? -2.541 -9.410 14.738 1.00 68.81 222 THR A O 1
ATOM 1772 N N . ARG A 1 223 ? -0.811 -8.350 13.780 1.00 65.75 223 ARG A N 1
ATOM 1773 C CA . ARG A 1 223 ? -1.174 -8.676 12.390 1.00 65.75 223 ARG A CA 1
ATOM 1774 C C . ARG A 1 223 ? -0.237 -9.737 11.808 1.00 65.75 223 ARG A C 1
ATOM 1776 O O . ARG A 1 223 ? 0.469 -9.445 10.860 1.00 65.75 223 ARG A O 1
ATOM 1783 N N . SER A 1 224 ? -0.215 -10.962 12.326 1.00 53.38 224 SER A N 1
ATOM 1784 C CA . SER A 1 224 ? 0.601 -12.019 11.707 1.00 53.38 224 SER A CA 1
ATOM 1785 C C . SER A 1 224 ? 0.065 -12.403 10.315 1.00 53.38 224 SER A C 1
ATOM 1787 O O . SER A 1 224 ? -1.136 -12.630 10.133 1.00 53.38 224 SER A O 1
ATOM 1789 N N . LYS A 1 225 ? 0.958 -12.460 9.320 1.00 56.09 225 LYS A N 1
ATOM 1790 C CA . LYS A 1 225 ? 0.719 -13.084 8.009 1.00 56.09 225 LYS A CA 1
ATOM 1791 C C . LYS A 1 225 ? 1.669 -14.270 7.871 1.00 56.09 225 LYS A C 1
ATOM 1793 O O . LYS A 1 225 ? 2.845 -14.135 8.166 1.00 56.09 225 LYS A O 1
ATOM 1798 N N . GLU A 1 226 ? 1.161 -15.416 7.431 1.00 52.66 226 GLU A N 1
ATOM 1799 C CA . GLU A 1 226 ? 1.938 -16.662 7.315 1.00 52.66 226 GLU A CA 1
ATOM 1800 C C . GLU A 1 226 ? 2.620 -16.837 5.942 1.00 52.66 226 GLU A C 1
ATOM 1802 O O . GLU A 1 226 ? 3.191 -17.889 5.670 1.00 52.66 226 GLU A O 1
ATOM 1807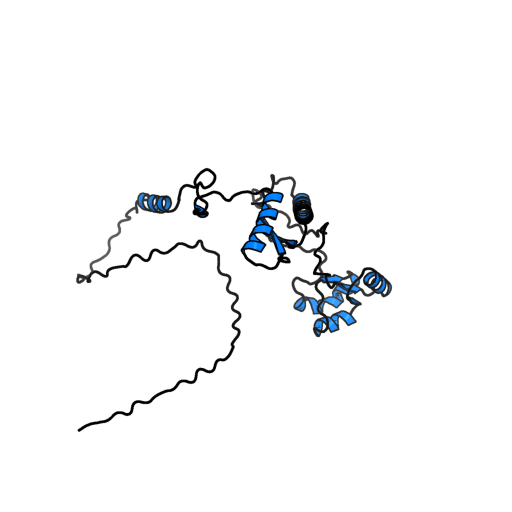 N N . GLU A 1 227 ? 2.565 -15.830 5.067 1.00 58.22 227 GLU A N 1
ATOM 1808 C CA . GLU A 1 227 ? 3.076 -15.912 3.694 1.00 58.22 227 GLU A CA 1
ATOM 1809 C C . GLU A 1 227 ? 4.401 -15.150 3.542 1.00 58.22 227 GLU A C 1
ATOM 1811 O O . GLU A 1 227 ? 4.547 -14.031 4.029 1.00 58.22 227 GLU A O 1
ATOM 1816 N N . PHE A 1 228 ? 5.360 -15.764 2.842 1.00 63.78 228 PHE A N 1
ATOM 1817 C CA . PHE A 1 228 ? 6.705 -15.224 2.580 1.00 63.78 228 PHE A CA 1
ATOM 1818 C C . PHE A 1 228 ? 6.816 -14.450 1.256 1.00 63.78 228 PHE A C 1
ATOM 1820 O O . PHE A 1 228 ? 7.913 -14.097 0.824 1.00 63.78 228 PHE A O 1
ATOM 1827 N N . PHE A 1 229 ? 5.674 -14.205 0.616 1.00 67.75 229 PHE A N 1
ATOM 1828 C CA . PHE A 1 229 ? 5.552 -13.387 -0.581 1.00 67.75 229 PHE A CA 1
ATOM 1829 C C . PHE A 1 229 ? 5.038 -12.011 -0.173 1.00 67.75 229 PHE A C 1
ATOM 1831 O O . PHE A 1 229 ? 3.981 -11.895 0.456 1.00 67.75 229 PHE A O 1
ATOM 1838 N N . LEU A 1 230 ? 5.792 -10.971 -0.518 1.00 77.19 230 LEU A N 1
ATOM 1839 C CA . LEU A 1 230 ? 5.398 -9.590 -0.294 1.00 77.19 230 LEU A CA 1
ATOM 1840 C C . LEU A 1 230 ? 5.213 -8.911 -1.649 1.00 77.19 230 LEU A C 1
ATOM 1842 O O . LEU A 1 230 ? 6.182 -8.481 -2.260 1.00 77.19 230 LEU A O 1
ATOM 1846 N N . GLU A 1 231 ? 3.961 -8.806 -2.084 1.00 84.12 231 GLU A N 1
ATOM 1847 C CA . GLU A 1 231 ? 3.545 -7.909 -3.163 1.00 84.12 231 GLU A CA 1
ATOM 1848 C C . GLU A 1 231 ? 3.050 -6.612 -2.516 1.00 84.12 231 GLU A C 1
ATOM 1850 O O . GLU A 1 231 ? 2.156 -6.624 -1.657 1.00 84.12 231 GLU A O 1
ATOM 1855 N N . THR A 1 232 ? 3.671 -5.478 -2.834 1.00 87.62 232 THR A N 1
ATOM 1856 C CA . THR A 1 232 ? 3.298 -4.183 -2.245 1.00 87.62 232 THR A CA 1
ATOM 1857 C C . THR A 1 232 ? 3.444 -3.051 -3.250 1.00 87.62 232 THR A C 1
ATOM 1859 O O . THR A 1 232 ? 4.459 -2.929 -3.927 1.00 87.62 232 THR A O 1
ATOM 1862 N N . LYS A 1 233 ? 2.428 -2.183 -3.324 1.00 91.19 233 LYS A N 1
ATOM 1863 C CA . LYS A 1 233 ? 2.482 -0.934 -4.094 1.00 91.19 233 LYS A CA 1
ATOM 1864 C C . LYS A 1 233 ? 3.465 0.022 -3.413 1.00 91.19 233 LYS A C 1
ATOM 1866 O O . LYS A 1 233 ? 3.285 0.330 -2.237 1.00 91.19 233 LYS A O 1
ATOM 1871 N N . ILE A 1 234 ? 4.480 0.484 -4.140 1.00 92.81 234 ILE A N 1
ATOM 1872 C CA . ILE A 1 234 ? 5.560 1.337 -3.607 1.00 92.81 234 ILE A CA 1
ATOM 1873 C C . ILE A 1 234 ? 5.461 2.794 -4.059 1.00 92.81 234 ILE A C 1
ATOM 1875 O O . ILE A 1 234 ? 5.884 3.700 -3.345 1.00 92.81 234 ILE A O 1
ATOM 1879 N N . ALA A 1 235 ? 4.918 3.027 -5.252 1.00 93.12 235 ALA A N 1
ATOM 1880 C CA . ALA A 1 235 ? 4.815 4.351 -5.849 1.00 93.12 235 ALA A CA 1
ATOM 1881 C C . ALA A 1 235 ? 3.739 4.377 -6.942 1.00 93.12 235 ALA A C 1
ATOM 1883 O O . ALA A 1 235 ? 3.149 3.347 -7.285 1.00 93.12 235 ALA A O 1
ATOM 1884 N N . THR A 1 236 ? 3.484 5.554 -7.494 1.00 92.75 236 THR A N 1
ATOM 1885 C CA . THR A 1 236 ? 2.769 5.739 -8.760 1.00 92.75 236 THR A CA 1
ATOM 1886 C C . THR A 1 236 ? 3.742 6.268 -9.814 1.00 92.75 236 THR A C 1
ATOM 1888 O O . THR A 1 236 ? 4.731 6.918 -9.478 1.00 92.75 236 THR A O 1
ATOM 1891 N N . LEU A 1 237 ? 3.519 5.938 -11.089 1.00 92.44 237 LEU A N 1
ATOM 1892 C CA . LEU A 1 237 ? 4.461 6.279 -12.168 1.00 92.44 237 LEU A CA 1
ATOM 1893 C C . LEU A 1 237 ? 4.600 7.790 -12.431 1.00 92.44 237 LEU A C 1
ATOM 1895 O O . LEU A 1 237 ? 5.598 8.209 -13.019 1.00 92.44 237 LEU A O 1
ATOM 1899 N N . ASP A 1 238 ? 3.655 8.600 -11.955 1.00 91.00 238 ASP A N 1
ATOM 1900 C CA . ASP A 1 238 ? 3.701 10.064 -11.990 1.00 91.00 238 ASP A CA 1
ATOM 1901 C C . ASP A 1 238 ? 4.729 10.665 -11.014 1.00 91.00 238 ASP A C 1
ATOM 1903 O O . ASP A 1 238 ? 5.129 11.818 -11.182 1.00 91.00 238 ASP A O 1
ATOM 1907 N N . MET A 1 239 ? 5.202 9.896 -10.028 1.00 92.81 239 MET A N 1
ATOM 1908 C CA . MET A 1 239 ? 6.234 10.325 -9.080 1.00 92.81 239 MET A CA 1
ATOM 1909 C C . MET A 1 239 ? 7.607 10.479 -9.757 1.00 92.81 239 MET A C 1
ATOM 1911 O O . MET A 1 239 ? 7.911 9.841 -10.776 1.00 92.81 239 MET A O 1
ATOM 1915 N N . SER A 1 240 ? 8.488 11.311 -9.189 1.00 93.88 240 SER A N 1
ATOM 1916 C CA . SER A 1 240 ? 9.858 11.445 -9.707 1.00 93.88 240 SER A CA 1
ATOM 1917 C C . SER A 1 240 ? 10.641 10.139 -9.525 1.00 93.88 240 SER A C 1
ATOM 1919 O O . SER A 1 240 ? 10.312 9.310 -8.677 1.00 93.88 240 SER A O 1
ATOM 1921 N N . SER A 1 241 ? 11.673 9.920 -10.343 1.00 93.81 241 SER A N 1
ATOM 1922 C CA . SER A 1 241 ? 12.459 8.682 -10.250 1.00 93.81 241 SER A CA 1
ATOM 1923 C C . SER A 1 241 ? 13.131 8.538 -8.879 1.00 93.81 241 SER A C 1
ATOM 1925 O O . SER A 1 241 ? 13.114 7.450 -8.308 1.00 93.81 241 SER A O 1
ATOM 1927 N N . ASP A 1 242 ? 13.597 9.649 -8.306 1.00 94.44 242 ASP A N 1
ATOM 1928 C CA . ASP A 1 242 ? 14.210 9.687 -6.975 1.00 94.44 242 ASP A CA 1
ATOM 1929 C C . ASP A 1 242 ? 13.208 9.331 -5.871 1.00 94.44 242 ASP A C 1
ATOM 1931 O O . ASP A 1 242 ? 13.533 8.591 -4.945 1.00 94.44 242 ASP A O 1
ATOM 1935 N N . GLN A 1 243 ? 11.961 9.802 -5.986 1.00 94.69 243 GLN A N 1
ATOM 1936 C CA . GLN A 1 243 ? 10.905 9.476 -5.026 1.00 94.69 243 GLN A CA 1
ATOM 1937 C C . GLN A 1 243 ? 10.560 7.983 -5.050 1.00 94.69 243 GLN A C 1
ATOM 1939 O O . GLN A 1 243 ? 10.420 7.359 -3.996 1.00 94.69 243 GLN A O 1
ATOM 1944 N N . ILE A 1 244 ? 10.458 7.396 -6.248 1.00 94.50 244 ILE A N 1
ATOM 1945 C CA . ILE A 1 244 ? 10.195 5.960 -6.418 1.00 94.50 244 ILE A CA 1
ATOM 1946 C C . ILE A 1 244 ? 11.350 5.144 -5.822 1.00 94.50 244 ILE A C 1
ATOM 1948 O O . ILE A 1 244 ? 11.112 4.195 -5.072 1.00 94.50 244 ILE A O 1
ATOM 1952 N N . ALA A 1 245 ? 12.596 5.532 -6.110 1.00 94.69 245 ALA A N 1
ATOM 1953 C CA . ALA A 1 245 ? 13.783 4.868 -5.580 1.00 94.69 245 ALA A CA 1
ATOM 1954 C C . ALA A 1 245 ? 13.858 4.955 -4.046 1.00 94.69 245 ALA A C 1
ATOM 1956 O O . ALA A 1 245 ? 14.133 3.953 -3.385 1.00 94.69 245 ALA A O 1
ATOM 1957 N N . ALA A 1 246 ? 13.550 6.115 -3.463 1.00 95.25 246 ALA A N 1
ATOM 1958 C CA . ALA A 1 246 ? 13.522 6.301 -2.015 1.00 95.25 246 ALA A CA 1
ATOM 1959 C C . ALA A 1 246 ? 12.445 5.439 -1.333 1.00 95.25 246 ALA A C 1
ATOM 1961 O O . ALA A 1 246 ? 12.716 4.805 -0.310 1.00 95.25 246 ALA A O 1
ATOM 1962 N N . ASN A 1 247 ? 11.244 5.353 -1.915 1.00 94.88 247 ASN A N 1
ATOM 1963 C CA . ASN A 1 247 ? 10.182 4.489 -1.398 1.00 94.88 247 ASN A CA 1
ATOM 1964 C C . ASN A 1 247 ? 10.564 3.003 -1.475 1.00 94.88 247 ASN A C 1
ATOM 1966 O O . ASN A 1 247 ? 10.320 2.257 -0.525 1.00 94.88 247 ASN A O 1
ATOM 1970 N N . LEU A 1 248 ? 11.202 2.577 -2.570 1.00 93.56 248 LEU A N 1
ATOM 1971 C CA . LEU A 1 248 ? 11.728 1.218 -2.710 1.00 93.56 248 LEU A CA 1
ATOM 1972 C C . LEU A 1 248 ? 12.777 0.908 -1.629 1.00 93.56 248 LEU A C 1
ATOM 1974 O O . LEU A 1 248 ? 12.691 -0.123 -0.960 1.00 93.56 248 LEU A O 1
ATOM 1978 N N . GLN A 1 249 ? 13.732 1.817 -1.417 1.00 92.69 249 GLN A N 1
ATOM 1979 C CA . GLN A 1 249 ? 14.764 1.675 -0.386 1.00 92.69 249 GLN A CA 1
ATOM 1980 C C . GLN A 1 249 ? 14.171 1.578 1.022 1.00 92.69 249 GLN A C 1
ATOM 1982 O O . GLN A 1 249 ? 14.647 0.779 1.830 1.00 92.69 249 GLN A O 1
ATOM 1987 N N . ALA A 1 250 ? 13.108 2.332 1.312 1.00 92.88 250 ALA A N 1
ATOM 1988 C CA . ALA A 1 250 ? 12.411 2.256 2.593 1.00 92.88 250 ALA A CA 1
ATOM 1989 C C . ALA A 1 250 ? 11.812 0.858 2.841 1.00 92.88 250 ALA A C 1
ATOM 1991 O O . ALA A 1 250 ? 11.966 0.310 3.933 1.00 92.88 250 ALA A O 1
ATOM 1992 N N . VAL A 1 251 ? 11.200 0.244 1.819 1.00 91.56 251 VAL A N 1
ATOM 1993 C CA . VAL A 1 251 ? 10.655 -1.125 1.919 1.00 91.56 251 VAL A CA 1
ATOM 1994 C C . VAL A 1 251 ? 11.764 -2.142 2.128 1.00 91.56 251 VAL A C 1
ATOM 1996 O O . VAL A 1 251 ? 11.675 -2.961 3.041 1.00 91.56 251 VAL A O 1
ATOM 1999 N N . ILE A 1 252 ? 12.821 -2.082 1.316 1.00 90.06 252 ILE A N 1
ATOM 2000 C CA . ILE A 1 252 ? 13.944 -3.021 1.414 1.00 90.06 252 ILE A CA 1
ATOM 2001 C C . ILE A 1 252 ? 14.606 -2.918 2.791 1.00 90.06 252 ILE A C 1
ATOM 2003 O O . ILE A 1 252 ? 14.843 -3.943 3.433 1.00 90.06 252 ILE A O 1
ATOM 2007 N N . SER A 1 253 ? 14.859 -1.699 3.267 1.00 89.56 253 SER A N 1
ATOM 2008 C CA . SER A 1 253 ? 15.474 -1.450 4.575 1.00 89.56 253 SER A CA 1
ATOM 2009 C C . SER A 1 253 ? 14.626 -2.000 5.718 1.00 89.56 253 SER A C 1
ATOM 2011 O O . SER A 1 253 ? 15.152 -2.678 6.603 1.00 89.56 253 SER A O 1
ATOM 2013 N N . GLU A 1 254 ? 13.311 -1.774 5.683 1.00 88.12 254 GLU A N 1
ATOM 2014 C CA . GLU A 1 254 ? 12.407 -2.272 6.720 1.00 88.12 254 GLU A CA 1
ATOM 2015 C C . GLU A 1 254 ? 12.298 -3.796 6.696 1.00 88.12 254 GLU A C 1
ATOM 2017 O O . GLU A 1 254 ? 12.351 -4.429 7.748 1.00 88.12 254 GLU A O 1
ATOM 2022 N N . VAL A 1 255 ? 12.227 -4.409 5.513 1.00 85.75 255 VAL A N 1
ATOM 2023 C CA . VAL A 1 255 ? 12.249 -5.872 5.378 1.00 85.75 255 VAL A CA 1
ATOM 2024 C C . VAL A 1 255 ? 13.558 -6.427 5.944 1.00 85.75 255 VAL A C 1
ATOM 2026 O O . VAL A 1 255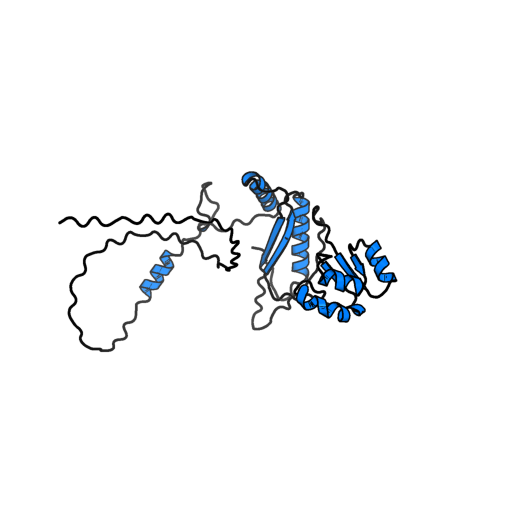 ? 13.533 -7.330 6.780 1.00 85.75 255 VAL A O 1
ATOM 2029 N N . CYS A 1 256 ? 14.701 -5.838 5.583 1.00 82.44 256 CYS A N 1
ATOM 2030 C CA . CYS A 1 256 ? 16.015 -6.273 6.058 1.00 82.44 256 CYS A CA 1
ATOM 2031 C C . CYS A 1 256 ? 16.194 -6.128 7.575 1.00 82.44 256 CYS A C 1
ATOM 2033 O O . CYS A 1 256 ? 16.940 -6.911 8.163 1.00 82.44 256 CYS A O 1
ATOM 2035 N N . ARG A 1 257 ? 15.502 -5.186 8.227 1.00 83.19 257 ARG A N 1
ATOM 2036 C CA . ARG A 1 257 ? 15.526 -5.016 9.690 1.00 83.19 257 ARG A CA 1
ATOM 2037 C C . ARG A 1 257 ? 14.967 -6.227 10.439 1.00 83.19 257 ARG A C 1
ATOM 2039 O O . ARG A 1 257 ? 15.437 -6.536 11.530 1.00 83.19 257 ARG A O 1
ATOM 2046 N N . HIS A 1 258 ? 14.000 -6.927 9.849 1.00 78.75 258 HIS A N 1
ATOM 2047 C CA . HIS A 1 258 ? 13.383 -8.126 10.435 1.00 78.75 258 HIS A CA 1
ATOM 2048 C C . HIS A 1 258 ? 14.074 -9.426 10.020 1.00 78.75 258 HIS A C 1
ATOM 2050 O O . HIS A 1 258 ? 13.586 -10.520 10.307 1.00 78.75 258 HIS A O 1
ATOM 2056 N N . ARG A 1 259 ? 15.225 -9.332 9.348 1.00 69.88 259 ARG A N 1
ATOM 2057 C CA . ARG A 1 259 ? 16.012 -10.498 8.959 1.00 69.88 259 ARG A CA 1
ATOM 2058 C C . ARG A 1 259 ? 16.557 -11.217 10.198 1.00 69.88 259 ARG A C 1
ATOM 2060 O O . ARG A 1 259 ? 17.295 -10.612 10.976 1.00 69.88 259 ARG A O 1
ATOM 2067 N N . PRO A 1 260 ? 16.284 -12.524 10.374 1.00 65.25 260 PRO A N 1
ATOM 2068 C CA . PRO A 1 260 ? 16.908 -13.290 11.440 1.00 65.25 260 PRO A CA 1
ATOM 2069 C C . PRO A 1 260 ? 18.408 -13.437 11.149 1.00 65.25 260 PRO A C 1
ATOM 2071 O O . PRO A 1 260 ? 18.803 -13.786 10.035 1.00 65.25 260 PRO A O 1
ATOM 2074 N N . LEU A 1 261 ? 19.241 -13.224 12.173 1.00 56.69 261 LEU A N 1
ATOM 2075 C CA . LEU A 1 261 ? 20.715 -13.198 12.103 1.00 56.69 261 LEU A CA 1
ATOM 2076 C C . LEU A 1 261 ? 21.358 -14.450 11.465 1.00 56.69 261 LEU A C 1
ATOM 2078 O O . LEU A 1 261 ? 22.512 -14.409 11.055 1.00 56.69 261 LEU A O 1
ATOM 2082 N N . ASN A 1 262 ? 20.607 -15.550 11.357 1.00 57.38 262 ASN A N 1
ATOM 2083 C CA . ASN A 1 262 ? 21.064 -16.840 10.834 1.00 57.38 262 ASN A CA 1
ATOM 2084 C C . ASN A 1 262 ? 20.861 -17.030 9.318 1.00 57.38 262 ASN A C 1
ATOM 2086 O O . ASN A 1 262 ? 21.313 -18.041 8.782 1.00 57.38 262 ASN A O 1
ATOM 2090 N N . LEU A 1 263 ? 20.162 -16.126 8.622 1.00 55.31 263 LEU A N 1
ATOM 2091 C CA . LEU A 1 263 ? 19.950 -16.213 7.170 1.00 55.31 263 LEU A CA 1
ATOM 2092 C C . LEU A 1 263 ? 20.956 -15.324 6.433 1.00 55.31 263 LEU A C 1
ATOM 2094 O O . LEU A 1 263 ? 21.185 -14.192 6.852 1.00 55.31 263 LEU A O 1
ATOM 2098 N N . GLY A 1 264 ? 21.550 -15.823 5.341 1.00 53.28 264 GLY A N 1
ATOM 2099 C CA . GLY A 1 264 ? 22.427 -15.075 4.423 1.00 53.28 264 GLY A CA 1
ATOM 2100 C C . GLY A 1 264 ? 21.717 -13.916 3.703 1.00 53.28 264 GLY A C 1
ATOM 2101 O O . GLY A 1 264 ? 20.562 -13.618 4.001 1.00 53.28 264 GLY A O 1
ATOM 2102 N N . LYS A 1 265 ? 22.420 -13.194 2.812 1.00 52.00 265 LYS A N 1
ATOM 2103 C CA . LYS A 1 265 ? 21.849 -12.034 2.092 1.00 52.00 265 LYS A CA 1
ATOM 2104 C C . LYS A 1 265 ? 20.590 -12.465 1.328 1.00 52.00 265 LYS A C 1
ATOM 2106 O O . LYS A 1 265 ? 20.636 -13.447 0.596 1.00 52.00 265 LYS A O 1
ATOM 2111 N N . TRP A 1 266 ? 19.491 -11.734 1.502 1.00 50.19 266 TRP A N 1
ATOM 2112 C CA . TRP A 1 266 ? 18.294 -11.909 0.684 1.00 50.19 266 TRP A CA 1
ATOM 2113 C C . TRP A 1 266 ? 18.519 -11.260 -0.678 1.00 50.19 266 TRP A C 1
ATOM 2115 O O . TRP A 1 266 ? 19.016 -10.136 -0.751 1.00 50.19 266 TRP A O 1
ATOM 2125 N N . PHE A 1 267 ? 18.174 -11.976 -1.742 1.00 46.31 267 PHE A N 1
ATOM 2126 C CA . PHE A 1 267 ? 18.190 -11.452 -3.100 1.00 46.31 267 PHE A CA 1
ATOM 2127 C C . PHE A 1 267 ? 16.748 -11.156 -3.512 1.00 46.31 267 PHE A C 1
ATOM 2129 O O . PHE A 1 267 ? 15.891 -12.030 -3.411 1.00 46.31 267 PHE A O 1
ATOM 2136 N N . ALA A 1 268 ? 16.486 -9.926 -3.949 1.00 44.94 268 ALA A N 1
ATOM 2137 C CA . ALA A 1 268 ? 15.304 -9.622 -4.745 1.00 44.94 268 ALA A CA 1
ATOM 2138 C C . ALA A 1 268 ? 15.622 -10.044 -6.187 1.00 44.94 268 ALA A C 1
ATOM 2140 O O . ALA A 1 268 ? 16.659 -9.637 -6.715 1.00 44.94 268 ALA A O 1
ATOM 2141 N N . GLY A 1 269 ? 14.801 -10.920 -6.767 1.00 36.31 269 GLY A N 1
ATOM 2142 C CA . GLY A 1 269 ? 14.954 -11.432 -8.135 1.00 36.31 269 GLY A CA 1
ATOM 2143 C C . GLY A 1 269 ? 13.851 -10.964 -9.067 1.00 36.31 269 GLY A C 1
ATOM 2144 O O . GLY A 1 269 ? 12.887 -10.349 -8.566 1.00 36.31 269 GLY A O 1
#